Protein AF-A0A959N6N4-F1 (afdb_monomer_lite)

pLDDT: mean 93.78, std 3.96, range [76.56, 98.81]

Radius of gyration: 22.36 Å; chains: 1; bounding box: 50×42×65 Å

Foldseek 3Di:
DLPDQEAEQEDECPPPDPSNVVVVVPDDPVVVVCQAVVNDQWDWDAQPRYHLHIYIYGYHNHDVSSVVVCVVCVVVVVVVVLVSVLVVLLVVQDDPVQWPLLVQLVCCVPPQKGFTDGNQKDFPDDDVVQQKTKIWGPPPHLKIKIKMKHKDALADQVVQDPVCVLVVVQVVQLVPVADPVRPWTKHFPVVFKDWDFDQQLNFTWIKIKGKMAIPVRPFIFIKIWIWTADPVRRMIMIMMMGIRNVPDDCPVVRSSVVSRSSRMDGNVRDDPVVSVVSNVSVD

Secondary structure (DSSP, 8-state):
-TT-SEEEEE--GGG--HHHHHHHHHS-HHHHHHHHTTS--EEEEESSSSTT-EEEEE--SSHHHHHHHHHHTHHHHHHHHHHHHHHHHHHHH--GGGB-HHHHHHHHHHHSEE---BTTEEEEEEEGGGTEEEEEESTTSS-EEEEEEEEETT--GGG--HHHHHHHHHHHHHHHSB-TTSS-BEEE-GGG-EEEEEEETTEEEEEEEEEEEETTSS-EEEEEEEEEEETTTTE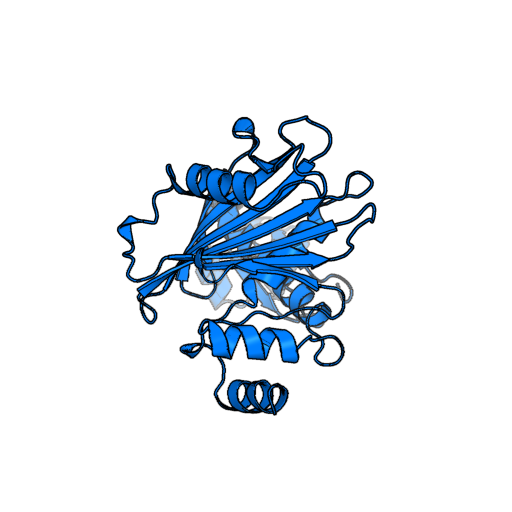EEEEEEEEE-TTS--HHHHHHHHHHHTT-EEGGGS-HHHHHHHHGGG-

Sequence (283 aa):
LKSRKNILILAPLNSGSRTSKYLESIIDSTVKQMIFDDSVFVITKYDLWAQDQLVMILTGNNIEQLKSKITQNKDDLFYYFREASNKRLAKGLYNKRFEQKNIEAQLLNKYGWMMYIQADYQLALEKPEDNFVWLRRGVNSDMERWIFVHWIENSTPEFLDVDSIGKYRDKLTEKFYRTTDDSAYVESYDEYQMNSEVNFNGKYALMTQGLWRFNDNSGGGPYISYTFYDEETRRIYMLDASVFAPKYFKKSILQQVDVLLHSFKTEREVDPIIKEEIFEELE

Structure (mmCIF, N/CA/C/O backbone):
data_AF-A0A959N6N4-F1
#
_entry.id   AF-A0A959N6N4-F1
#
loop_
_atom_site.group_PDB
_atom_site.id
_atom_site.type_symbol
_atom_site.label_atom_id
_atom_site.label_alt_id
_atom_site.label_comp_id
_atom_site.label_asym_id
_atom_site.label_entity_id
_atom_site.label_seq_id
_atom_site.pdbx_PDB_ins_code
_atom_site.Cartn_x
_atom_site.Cartn_y
_atom_site.Cartn_z
_atom_site.occupancy
_atom_site.B_iso_or_equiv
_atom_site.auth_seq_id
_atom_site.auth_comp_id
_atom_site.auth_asym_id
_atom_site.auth_atom_id
_atom_site.pdbx_PDB_model_num
ATOM 1 N N . LEU A 1 1 ? -23.687 11.025 14.116 1.00 77.69 1 LEU A N 1
ATOM 2 C CA . LEU A 1 1 ? -23.285 9.606 13.958 1.00 77.69 1 LEU A CA 1
ATOM 3 C C . LEU A 1 1 ? -23.409 9.136 12.506 1.00 77.69 1 LEU A C 1
ATOM 5 O O . LEU A 1 1 ? -22.429 8.630 11.988 1.00 77.69 1 LEU A O 1
ATOM 9 N N . LYS A 1 2 ? -24.526 9.398 11.807 1.00 83.31 2 LYS A N 1
ATOM 10 C CA . LYS A 1 2 ? -24.773 8.953 10.414 1.00 83.31 2 LYS A CA 1
ATOM 11 C C . LYS A 1 2 ? -23.781 9.433 9.329 1.00 83.31 2 LYS A C 1
ATOM 13 O O . LYS A 1 2 ? -23.765 8.877 8.243 1.00 83.31 2 LYS A O 1
ATOM 18 N N . SER A 1 3 ? -22.950 10.445 9.592 1.00 85.12 3 SER A N 1
ATOM 19 C CA . SER A 1 3 ? -21.940 10.951 8.639 1.00 85.12 3 SER A CA 1
ATOM 20 C C . SER A 1 3 ? -20.494 10.581 8.992 1.00 85.12 3 SER A C 1
ATOM 22 O O . SER A 1 3 ? -19.581 10.849 8.215 1.00 85.12 3 SER A O 1
ATOM 24 N N . ARG A 1 4 ? -20.247 9.993 10.170 1.00 92.06 4 ARG A N 1
ATOM 25 C CA . ARG A 1 4 ? -18.891 9.663 10.638 1.00 92.06 4 ARG A CA 1
ATOM 26 C C . ARG A 1 4 ? -18.560 8.226 10.243 1.00 92.06 4 ARG A C 1
ATOM 28 O O . ARG A 1 4 ? -19.354 7.340 10.526 1.00 92.06 4 ARG A O 1
ATOM 35 N N . LYS A 1 5 ? -17.406 7.982 9.616 1.00 93.81 5 LYS A N 1
ATOM 36 C CA . LYS A 1 5 ? -16.991 6.629 9.190 1.00 93.81 5 LYS A CA 1
ATOM 37 C C . LYS A 1 5 ? -16.243 5.839 10.266 1.00 93.81 5 LYS A C 1
ATOM 39 O O . LYS A 1 5 ? -16.310 4.620 10.267 1.00 93.81 5 LYS A O 1
ATOM 44 N N . ASN A 1 6 ? -15.578 6.530 11.188 1.00 94.50 6 ASN A N 1
ATOM 45 C CA . ASN A 1 6 ? -14.911 5.941 12.345 1.00 94.50 6 ASN A CA 1
ATOM 46 C C . ASN A 1 6 ? -15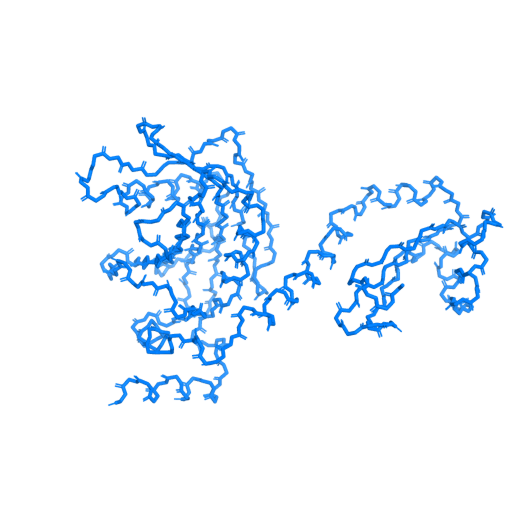.491 6.584 13.607 1.00 94.50 6 ASN A C 1
ATOM 48 O O . ASN A 1 6 ? -15.548 7.815 13.696 1.00 94.50 6 ASN A O 1
ATOM 52 N N . ILE A 1 7 ? -15.952 5.771 14.553 1.00 95.19 7 ILE A N 1
ATOM 53 C CA . ILE A 1 7 ? -16.511 6.225 15.829 1.00 95.19 7 ILE A CA 1
ATOM 54 C C . ILE A 1 7 ? -15.858 5.417 16.944 1.00 95.19 7 ILE A C 1
ATOM 56 O O . ILE A 1 7 ? -15.887 4.192 16.913 1.00 95.19 7 ILE A O 1
ATOM 60 N N . LEU A 1 8 ? -15.310 6.117 17.934 1.00 95.12 8 LEU A N 1
ATOM 61 C CA . LEU A 1 8 ? -14.784 5.529 19.157 1.00 95.12 8 LEU A CA 1
ATOM 62 C C . LEU A 1 8 ? -15.696 5.919 20.322 1.00 95.12 8 LEU A C 1
ATOM 64 O O . LEU A 1 8 ? -15.929 7.107 20.550 1.00 95.12 8 LEU A O 1
ATOM 68 N N . ILE A 1 9 ? -16.219 4.931 21.044 1.00 94.56 9 ILE A N 1
ATOM 69 C CA . ILE A 1 9 ? -17.004 5.129 22.265 1.00 94.56 9 ILE A CA 1
ATOM 70 C C . ILE A 1 9 ? -16.213 4.527 23.416 1.00 94.56 9 ILE A C 1
ATOM 72 O O . ILE A 1 9 ? -15.915 3.338 23.406 1.00 94.56 9 ILE A O 1
ATOM 76 N N . LEU A 1 10 ? -15.860 5.353 24.396 1.00 94.88 10 LEU A N 1
ATOM 77 C CA . LEU A 1 10 ? -14.956 4.960 25.467 1.00 94.88 10 LEU A CA 1
ATOM 78 C C . LEU A 1 10 ? -15.516 5.398 26.813 1.00 94.88 10 LEU A C 1
ATOM 80 O O . LEU A 1 10 ? -15.723 6.590 27.042 1.00 94.88 10 LEU A O 1
ATOM 84 N N . ALA A 1 11 ? -15.751 4.432 27.698 1.00 95.88 11 ALA A N 1
ATOM 85 C CA . ALA A 1 11 ? -16.032 4.674 29.108 1.00 95.88 11 ALA A CA 1
ATOM 86 C C . ALA A 1 11 ? -15.851 3.385 29.922 1.00 95.88 11 ALA A C 1
ATOM 88 O O . ALA A 1 11 ? -16.236 2.315 29.444 1.00 95.88 11 ALA A O 1
ATOM 89 N N . PRO A 1 12 ? -15.339 3.466 31.161 1.00 94.31 12 PRO A N 1
ATOM 90 C CA . PRO A 1 12 ? -15.437 2.353 32.090 1.00 94.31 12 PRO A CA 1
ATOM 91 C C . PRO A 1 12 ? -16.873 2.217 32.601 1.00 94.31 12 PRO A C 1
ATOM 93 O O . PRO A 1 12 ? -17.540 3.232 32.856 1.00 94.31 12 PRO A O 1
ATOM 96 N N . LEU A 1 13 ? -17.331 0.973 32.766 1.00 90.25 13 LEU A N 1
ATOM 97 C CA . LEU A 1 13 ? -18.713 0.666 33.146 1.00 90.25 13 LEU A CA 1
ATOM 98 C C . LEU A 1 13 ? -19.060 1.270 34.516 1.00 90.25 13 LEU A C 1
ATOM 100 O O . LEU A 1 13 ? -20.076 1.941 34.671 1.00 90.25 13 LEU A O 1
ATOM 104 N N . ASN A 1 14 ? -18.149 1.203 35.487 1.00 90.75 14 ASN A N 1
ATOM 105 C CA . ASN A 1 14 ? -18.399 1.735 36.829 1.00 90.75 14 ASN A CA 1
ATOM 106 C C . ASN A 1 14 ? -18.458 3.274 36.934 1.00 90.75 14 ASN A C 1
ATOM 108 O O . ASN A 1 14 ? -18.719 3.798 38.015 1.00 90.75 14 ASN A O 1
ATOM 112 N N . SER A 1 15 ? -18.196 4.026 35.857 1.00 93.25 15 SER A N 1
ATOM 113 C CA . SER A 1 15 ? -18.048 5.486 35.958 1.00 93.25 15 SER A CA 1
ATOM 114 C C . SER A 1 15 ? -19.347 6.248 36.221 1.00 93.25 15 SER A C 1
ATOM 116 O O . SER A 1 15 ? -19.293 7.428 36.557 1.00 93.25 15 SER A O 1
ATOM 118 N N . GLY A 1 16 ? -20.515 5.646 35.968 1.00 92.88 16 GLY A N 1
ATOM 119 C CA . GLY A 1 16 ? -21.814 6.334 36.038 1.00 92.88 16 GLY A CA 1
ATOM 120 C C . GLY A 1 16 ? -21.982 7.499 35.045 1.00 92.88 16 GLY A C 1
ATOM 121 O O . GLY A 1 16 ? -23.003 8.195 35.063 1.00 92.88 16 GLY A O 1
ATOM 122 N N . SER A 1 17 ? -20.997 7.719 34.167 1.00 95.00 17 SER A N 1
ATOM 123 C CA . SER A 1 17 ? -21.014 8.763 33.145 1.00 95.00 17 SER A CA 1
ATOM 124 C C . SER A 1 17 ? -22.148 8.537 32.143 1.00 95.00 17 SER A C 1
ATOM 126 O O . SER A 1 17 ? -22.650 7.424 31.981 1.00 95.00 17 SER A O 1
ATOM 128 N N . ARG A 1 18 ? -22.540 9.587 31.409 1.00 95.25 18 ARG A N 1
ATOM 129 C CA . ARG A 1 18 ? -23.544 9.454 30.338 1.00 95.25 18 ARG A CA 1
ATOM 130 C C . ARG A 1 18 ? -23.137 8.397 29.305 1.00 95.25 18 ARG A C 1
ATOM 132 O O . ARG A 1 18 ? -23.990 7.644 28.849 1.00 95.25 18 ARG A O 1
ATOM 139 N N . THR A 1 19 ? -21.849 8.336 28.967 1.00 94.25 19 THR A N 1
ATOM 140 C CA . THR A 1 19 ? -21.304 7.330 28.050 1.00 94.25 19 THR A CA 1
ATOM 141 C C . THR A 1 19 ? -21.378 5.934 28.656 1.00 94.25 19 THR A C 1
ATOM 143 O O . THR A 1 19 ? -21.821 5.030 27.963 1.00 94.25 19 THR A O 1
ATOM 146 N N . SER A 1 20 ? -21.038 5.756 29.938 1.00 94.44 20 SER A N 1
ATOM 147 C CA . SER A 1 20 ? -21.184 4.450 30.593 1.00 94.44 20 SER A CA 1
ATOM 148 C C . SER A 1 20 ? -22.637 3.976 30.615 1.00 94.44 20 SER A C 1
ATOM 150 O O . SER A 1 20 ? -22.926 2.886 30.140 1.00 94.44 20 SER A O 1
ATOM 152 N N . LYS A 1 21 ? -23.578 4.832 31.032 1.00 94.75 21 LYS A N 1
ATOM 153 C CA . LYS A 1 21 ? -25.016 4.504 31.026 1.00 94.75 21 LYS A CA 1
ATOM 154 C C . LYS A 1 21 ? -25.524 4.118 29.636 1.00 94.75 21 LYS A C 1
ATOM 156 O O . LYS A 1 21 ? -26.385 3.256 29.504 1.00 94.75 21 LYS A O 1
ATOM 161 N N . TYR A 1 22 ? -24.995 4.763 28.596 1.00 93.12 22 TYR A N 1
ATOM 162 C CA . TYR A 1 22 ? -25.279 4.396 27.213 1.00 93.12 22 TYR A CA 1
ATOM 163 C C . TYR A 1 22 ? -24.668 3.037 26.837 1.00 93.12 22 TYR A C 1
ATOM 165 O O . TYR A 1 22 ? -25.347 2.227 26.221 1.00 93.12 22 TYR A O 1
ATOM 173 N N . LEU A 1 23 ? -23.419 2.752 27.222 1.00 92.12 23 LEU A N 1
ATOM 174 C CA . LEU A 1 23 ? -22.809 1.436 27.004 1.00 92.12 23 LEU A CA 1
ATOM 175 C C . LEU A 1 23 ? -23.596 0.332 27.719 1.00 92.12 23 LEU A C 1
ATOM 177 O O . LEU A 1 23 ? -23.902 -0.696 27.122 1.00 92.12 23 LEU A O 1
ATOM 181 N N . GLU A 1 24 ? -24.008 0.572 28.960 1.00 90.06 24 GLU A N 1
ATOM 182 C CA . GLU A 1 24 ? -24.831 -0.357 29.728 1.00 90.06 24 GLU A CA 1
ATOM 183 C C . GLU A 1 24 ? -26.190 -0.644 29.076 1.00 90.06 24 GLU A C 1
ATOM 185 O O . GLU A 1 24 ? -26.732 -1.726 29.296 1.00 90.06 24 GLU A O 1
ATOM 190 N N . SER A 1 25 ? -26.751 0.272 28.281 1.00 90.75 25 SER A N 1
ATOM 191 C CA . SER A 1 25 ? -28.035 0.039 27.611 1.00 90.75 25 SER A CA 1
ATOM 192 C C . SER A 1 25 ? -27.917 -0.704 26.279 1.00 90.75 25 SER A C 1
ATOM 194 O O . SER A 1 25 ? -28.916 -1.257 25.821 1.00 90.75 25 SER A O 1
ATOM 196 N N . ILE A 1 26 ? -26.732 -0.730 25.655 1.00 88.50 26 ILE A N 1
ATOM 197 C CA . ILE A 1 26 ? -26.517 -1.354 24.335 1.00 88.50 26 ILE A CA 1
ATOM 198 C C . ILE A 1 26 ? -25.731 -2.669 24.386 1.00 88.50 26 ILE A C 1
ATOM 200 O O . ILE A 1 26 ? -25.703 -3.392 23.392 1.00 88.50 26 ILE A O 1
ATOM 204 N N . ILE A 1 27 ? -25.064 -2.962 25.505 1.00 88.44 27 ILE A N 1
ATOM 205 C CA . ILE A 1 27 ? -24.307 -4.201 25.717 1.00 88.44 27 ILE A CA 1
ATOM 206 C C . ILE A 1 27 ? -25.204 -5.204 26.455 1.00 88.44 27 ILE A C 1
ATOM 208 O O . ILE A 1 27 ? -25.767 -4.883 27.505 1.00 88.44 27 ILE A O 1
ATOM 212 N N . ASP A 1 28 ? -25.338 -6.418 25.920 1.00 89.31 28 ASP A N 1
ATOM 213 C CA . ASP A 1 28 ? -26.109 -7.492 26.548 1.00 89.31 28 ASP A CA 1
ATOM 214 C C . ASP A 1 28 ? -25.438 -8.030 27.827 1.00 89.31 28 ASP A C 1
ATOM 216 O O . ASP A 1 28 ? -24.264 -7.779 28.110 1.00 89.31 28 ASP A O 1
ATOM 220 N N . SER A 1 29 ? -26.201 -8.767 28.637 1.00 89.00 29 SER A N 1
ATOM 221 C CA . SER A 1 29 ? -25.733 -9.284 29.928 1.00 89.00 29 SER A CA 1
ATOM 222 C C . SER A 1 29 ? -24.535 -10.227 29.811 1.00 89.00 29 SER A C 1
ATOM 224 O O . SER A 1 29 ? -23.681 -10.214 30.693 1.00 89.00 29 SER A O 1
ATOM 226 N N . THR A 1 30 ? -24.441 -11.011 28.734 1.00 91.00 30 THR A N 1
ATOM 227 C CA . THR A 1 30 ? -23.333 -11.950 28.523 1.00 91.00 3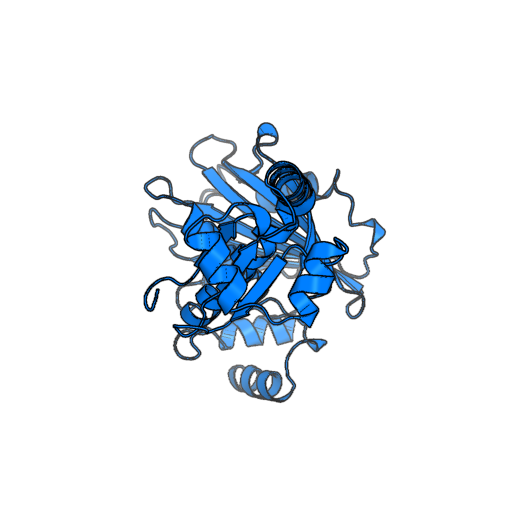0 THR A CA 1
ATOM 228 C C . THR A 1 30 ? -22.042 -11.186 28.267 1.00 91.00 30 THR A C 1
ATOM 230 O O . THR A 1 30 ? -21.035 -11.435 28.925 1.00 91.00 30 THR A O 1
ATOM 233 N N . VAL A 1 31 ? -22.078 -10.187 27.383 1.00 88.81 31 VAL A N 1
ATOM 234 C CA . VAL A 1 31 ? -20.906 -9.350 27.100 1.00 88.81 31 VAL A CA 1
ATOM 235 C C . VAL A 1 31 ? -20.514 -8.509 28.320 1.00 88.81 31 VAL A C 1
ATOM 237 O O . VAL A 1 31 ? -19.326 -8.340 28.583 1.00 88.81 31 VAL A O 1
ATOM 240 N N . LYS A 1 32 ? -21.476 -8.033 29.125 1.00 88.44 32 LYS A N 1
ATOM 241 C CA . LYS A 1 32 ? -21.172 -7.377 30.412 1.00 88.44 32 LYS A CA 1
ATOM 242 C C . LYS A 1 32 ? -20.414 -8.297 31.363 1.00 88.44 32 LYS A C 1
ATOM 244 O O . LYS A 1 32 ? -19.445 -7.847 31.966 1.00 88.44 32 LYS A O 1
ATOM 249 N N . GLN A 1 33 ? -20.829 -9.559 31.477 1.00 90.44 33 GLN A N 1
ATOM 250 C CA . GLN A 1 33 ? -20.130 -10.536 32.308 1.00 90.44 33 GLN A CA 1
ATOM 251 C C . GLN A 1 33 ? -18.709 -10.779 31.786 1.00 90.44 33 GLN A C 1
ATOM 253 O O . GLN A 1 33 ? -17.762 -10.732 32.558 1.00 90.44 33 GLN A O 1
ATOM 258 N N . MET A 1 34 ? -18.536 -10.903 30.468 1.00 91.75 34 MET A N 1
ATOM 259 C CA . MET A 1 34 ? -17.213 -11.033 29.849 1.00 91.75 34 MET A CA 1
ATOM 260 C C . MET A 1 34 ? -16.298 -9.830 30.122 1.00 91.75 34 MET A C 1
ATOM 262 O O . MET A 1 34 ? -15.098 -10.014 30.327 1.00 91.75 34 MET A O 1
ATOM 266 N N . ILE A 1 35 ? -16.842 -8.608 30.130 1.00 89.62 35 ILE A N 1
ATOM 267 C CA . ILE A 1 35 ? -16.099 -7.396 30.511 1.00 89.62 35 ILE A CA 1
ATOM 268 C C . ILE A 1 35 ? -15.738 -7.436 32.001 1.00 89.62 35 ILE A C 1
ATOM 270 O O . ILE A 1 35 ? -14.613 -7.094 32.362 1.00 89.62 35 ILE A O 1
ATOM 274 N N . PHE A 1 36 ? -16.668 -7.876 32.855 1.00 88.19 36 PHE A N 1
ATOM 275 C CA . PHE A 1 36 ? -16.438 -8.010 34.293 1.00 88.19 36 PHE A CA 1
ATOM 276 C C . PHE A 1 36 ? -15.323 -9.009 34.607 1.00 88.19 36 PHE A C 1
ATOM 278 O O . PHE A 1 36 ? -14.408 -8.681 35.363 1.00 88.19 36 PHE A O 1
ATOM 285 N N . ASP A 1 37 ? -15.345 -10.159 33.934 1.00 92.31 37 ASP A N 1
ATOM 286 C CA . ASP A 1 37 ? -14.339 -11.224 34.013 1.00 92.31 37 ASP A CA 1
ATOM 287 C C . ASP A 1 37 ? -13.038 -10.875 33.260 1.00 92.31 37 ASP A C 1
ATOM 289 O O . ASP A 1 37 ? -12.149 -11.706 33.099 1.00 92.31 37 ASP A O 1
ATOM 293 N N . ASP A 1 38 ? -12.926 -9.638 32.771 1.00 87.19 38 ASP A N 1
ATOM 294 C CA . ASP A 1 38 ? -11.779 -9.067 32.066 1.00 87.19 38 ASP A CA 1
ATOM 295 C C . ASP A 1 38 ? -11.392 -9.738 30.734 1.00 87.19 38 ASP A C 1
ATOM 297 O O . ASP A 1 38 ? -10.339 -9.449 30.157 1.00 87.19 38 ASP A O 1
ATOM 301 N N . SER A 1 39 ? -12.277 -10.579 30.200 1.00 89.94 39 SER A N 1
ATOM 302 C CA . SER A 1 39 ? -12.079 -11.332 28.956 1.00 89.94 39 SER A CA 1
ATOM 303 C C . SER A 1 39 ? -12.307 -10.507 27.682 1.00 89.94 39 SER A C 1
ATOM 305 O O . SER A 1 39 ? -11.758 -10.831 26.632 1.00 89.94 39 SER A O 1
ATOM 307 N N . VAL A 1 40 ? -13.078 -9.414 27.755 1.00 90.62 40 VAL A N 1
ATOM 308 C CA . VAL A 1 40 ? -13.368 -8.519 26.619 1.00 90.62 40 VAL A CA 1
ATOM 309 C C . VAL A 1 40 ? -13.199 -7.065 27.044 1.00 90.62 40 VAL A C 1
ATOM 311 O O . VAL A 1 40 ? -13.719 -6.646 28.072 1.00 90.62 40 VAL A O 1
ATOM 314 N N . PHE A 1 41 ? -12.501 -6.269 26.230 1.00 93.56 41 PHE A N 1
ATOM 315 C CA . PHE A 1 41 ? -12.414 -4.810 26.415 1.00 93.56 41 PHE A CA 1
ATOM 316 C C . PHE A 1 41 ? -12.685 -4.008 25.134 1.00 93.56 41 PHE A C 1
ATOM 318 O O . PHE A 1 41 ? -12.919 -2.800 25.201 1.00 93.56 41 PHE A O 1
ATOM 325 N N . VAL A 1 42 ? -12.678 -4.678 23.976 1.00 95.00 42 VAL A N 1
ATOM 326 C CA . VAL A 1 42 ? -12.964 -4.107 22.655 1.00 95.00 42 VAL A CA 1
ATOM 327 C C . VAL A 1 42 ? -14.192 -4.788 22.084 1.00 95.00 42 VAL A C 1
ATOM 329 O O . VAL A 1 42 ? -14.262 -6.013 22.039 1.00 95.00 42 VAL A O 1
ATOM 332 N N . ILE A 1 43 ? -15.142 -3.997 21.597 1.00 92.69 43 ILE A N 1
ATOM 333 C CA . ILE A 1 43 ? -16.281 -4.485 20.820 1.00 92.69 43 ILE A CA 1
ATOM 334 C C . ILE A 1 43 ? -16.347 -3.659 19.541 1.00 92.69 43 ILE A C 1
ATOM 336 O O . ILE A 1 43 ? -16.441 -2.431 19.594 1.00 92.69 43 ILE A O 1
ATOM 340 N N . THR A 1 44 ? -16.323 -4.316 18.386 1.00 93.94 44 THR A N 1
ATOM 341 C CA . THR A 1 44 ? -16.490 -3.661 17.087 1.00 93.94 44 THR A CA 1
ATOM 342 C C . THR A 1 44 ? -17.894 -3.907 16.542 1.00 93.94 44 THR A C 1
ATOM 344 O O . THR A 1 44 ? -18.475 -4.985 16.678 1.00 93.94 44 THR A O 1
ATOM 347 N N . LYS A 1 45 ? -18.478 -2.873 15.940 1.00 92.38 45 LYS A N 1
ATOM 348 C CA . LYS A 1 45 ? -19.734 -2.944 15.192 1.00 92.38 45 LYS A CA 1
ATOM 349 C C . LYS A 1 45 ? -19.528 -2.263 13.849 1.00 92.38 45 LYS A C 1
ATOM 351 O O . LYS A 1 45 ? -18.982 -1.160 13.785 1.00 92.38 45 LYS A O 1
ATOM 356 N N . TYR A 1 46 ? -19.994 -2.917 12.797 1.00 93.62 46 TYR A N 1
ATOM 357 C CA . TYR A 1 46 ? -19.967 -2.383 11.444 1.00 93.62 46 TYR A CA 1
ATOM 358 C C . TYR A 1 46 ? -21.351 -1.876 11.059 1.00 93.62 46 TYR A C 1
ATOM 360 O O . TYR A 1 46 ? -22.360 -2.433 11.485 1.00 93.62 46 TYR A O 1
ATOM 368 N N . ASP A 1 47 ? -21.381 -0.794 10.288 1.00 93.69 47 ASP A N 1
ATOM 369 C CA . ASP A 1 47 ? -22.578 -0.262 9.630 1.00 93.69 47 ASP A CA 1
ATOM 370 C C . ASP A 1 47 ? -23.764 0.065 10.549 1.00 93.69 47 ASP A C 1
ATOM 372 O O . ASP A 1 47 ? -24.918 0.084 10.127 1.00 93.69 47 ASP A O 1
ATOM 376 N N . LEU A 1 48 ? -23.478 0.399 11.812 1.00 92.62 48 LEU A N 1
ATOM 377 C CA . LEU A 1 48 ? -24.503 0.650 12.827 1.00 92.62 48 LEU A CA 1
ATOM 378 C C . LEU A 1 48 ? -25.413 1.842 12.481 1.00 92.62 48 LEU A C 1
ATOM 380 O O . LEU A 1 48 ? -26.614 1.807 12.740 1.00 92.62 48 LEU A O 1
ATOM 384 N N . TRP A 1 49 ? -24.850 2.911 11.906 1.00 94.31 49 TRP A N 1
ATOM 385 C CA . TRP A 1 49 ? -25.605 4.109 11.510 1.00 94.31 49 TRP A CA 1
ATOM 386 C C . TRP A 1 49 ? -25.352 4.580 10.078 1.00 94.31 49 TRP A C 1
ATOM 388 O O . TRP A 1 49 ? -26.045 5.492 9.620 1.00 94.31 49 TRP A O 1
ATOM 398 N N . ALA A 1 50 ? -24.336 4.049 9.400 1.00 94.00 50 ALA A N 1
ATOM 399 C CA . ALA A 1 50 ? -23.952 4.446 8.049 1.00 94.00 50 ALA A CA 1
ATOM 400 C C . ALA A 1 50 ? -23.152 3.333 7.371 1.00 94.00 50 ALA A C 1
ATOM 402 O O . ALA A 1 50 ? -22.388 2.659 8.043 1.00 94.00 50 ALA A O 1
ATOM 403 N N . GLN A 1 51 ? -23.256 3.207 6.049 1.00 93.00 51 GLN A N 1
ATOM 404 C CA . GLN A 1 51 ? -22.461 2.252 5.272 1.00 93.00 51 GLN A CA 1
ATOM 405 C C . GLN A 1 51 ? -20.950 2.510 5.405 1.00 93.00 51 GLN A C 1
ATOM 407 O O . GLN A 1 51 ? -20.503 3.664 5.404 1.00 93.00 51 GLN A O 1
ATOM 412 N N . ASP A 1 52 ? -20.168 1.436 5.458 1.00 92.25 52 ASP A N 1
ATOM 413 C CA . ASP A 1 52 ? -18.726 1.404 5.688 1.00 92.25 52 ASP A CA 1
ATOM 414 C C . ASP A 1 52 ? -18.285 2.103 6.981 1.00 92.25 52 ASP A C 1
ATOM 416 O O . ASP A 1 52 ? -17.226 2.741 7.042 1.00 92.25 52 ASP A O 1
ATOM 420 N N . GLN A 1 53 ? -19.112 2.033 8.020 1.00 94.88 53 GLN A N 1
ATOM 421 C CA . GLN A 1 53 ? -18.810 2.617 9.321 1.00 94.88 53 GLN A CA 1
ATOM 422 C C . GLN A 1 53 ? -18.179 1.578 10.243 1.00 94.88 53 GLN A C 1
ATOM 424 O O . GLN A 1 53 ? -18.730 0.500 10.428 1.00 94.88 53 GLN A O 1
ATOM 429 N N . LEU A 1 54 ? -17.067 1.942 10.881 1.00 96.62 54 LEU A N 1
ATOM 430 C CA . LEU A 1 54 ? -16.507 1.214 12.014 1.00 96.62 54 LEU A CA 1
ATOM 431 C C . LEU A 1 54 ? -16.850 1.961 13.306 1.00 96.62 54 LEU A C 1
ATOM 433 O O . LEU A 1 54 ? -16.444 3.112 13.502 1.00 96.62 54 LEU A O 1
ATOM 437 N N . VAL A 1 55 ? -17.586 1.293 14.189 1.00 95.56 55 VAL A N 1
ATOM 438 C CA . VAL A 1 55 ? -17.824 1.722 15.567 1.00 95.56 55 VAL A CA 1
ATOM 439 C C . VAL A 1 55 ? -17.028 0.806 16.482 1.00 95.56 55 VAL A C 1
ATOM 441 O O . VAL A 1 55 ? -17.252 -0.401 16.503 1.00 95.56 55 VAL A O 1
ATOM 444 N N . MET A 1 56 ? -16.105 1.380 17.241 1.00 96.12 56 MET A N 1
ATOM 445 C CA . MET A 1 56 ? -15.321 0.672 18.241 1.00 96.12 56 MET A CA 1
ATOM 446 C C . MET A 1 56 ? -15.734 1.153 19.627 1.00 96.12 56 MET A C 1
ATOM 448 O O . MET A 1 56 ? -15.732 2.352 19.911 1.00 96.12 56 MET A O 1
ATOM 452 N N . ILE A 1 57 ? -16.101 0.210 20.483 1.00 95.31 57 ILE A N 1
ATOM 453 C CA . ILE A 1 57 ? -16.407 0.441 21.887 1.00 95.31 57 ILE A CA 1
ATOM 454 C C . ILE A 1 57 ? -15.233 -0.089 22.699 1.00 95.31 57 ILE A C 1
ATOM 456 O O . ILE A 1 57 ? -14.906 -1.270 22.597 1.00 95.31 57 ILE A O 1
ATOM 460 N N . LEU A 1 58 ? -14.624 0.784 23.499 1.00 95.88 58 LEU A N 1
ATOM 461 C CA . LEU A 1 58 ? -13.571 0.436 24.448 1.00 95.88 58 LEU A CA 1
ATOM 462 C C . LEU A 1 58 ? -14.103 0.617 25.864 1.00 95.88 58 LEU A C 1
ATOM 464 O O . LEU A 1 58 ? -14.499 1.717 26.260 1.00 95.88 58 LEU A O 1
ATOM 468 N N . THR A 1 59 ? -14.138 -0.466 26.626 1.00 95.19 59 THR A N 1
ATOM 469 C CA . THR A 1 59 ? -14.708 -0.460 27.971 1.00 95.19 59 THR A CA 1
ATOM 470 C C . THR A 1 59 ? -13.987 -1.442 28.886 1.00 95.19 59 THR A C 1
ATOM 472 O O . THR A 1 59 ? -13.157 -2.231 28.449 1.00 95.19 59 THR A O 1
ATOM 475 N N . GLY A 1 60 ? -14.251 -1.330 30.178 1.00 92.69 60 GLY A N 1
ATOM 476 C CA . GLY A 1 60 ? -13.607 -2.103 31.230 1.00 92.69 60 GLY A CA 1
ATOM 477 C C . GLY A 1 60 ? -14.239 -1.784 32.577 1.00 92.69 60 GLY A C 1
ATOM 478 O O . GLY A 1 60 ? -15.109 -0.909 32.672 1.00 92.69 60 GLY A O 1
ATOM 479 N N . ASN A 1 61 ? -13.782 -2.460 33.628 1.00 91.19 61 ASN A N 1
ATOM 480 C CA . ASN A 1 61 ? -14.375 -2.306 34.955 1.00 91.19 61 ASN A CA 1
ATOM 481 C C . ASN A 1 61 ? -14.101 -0.931 35.555 1.00 91.19 61 ASN A C 1
ATOM 483 O O . ASN A 1 61 ? -14.958 -0.394 36.246 1.00 91.19 61 ASN A O 1
ATOM 487 N N . ASN A 1 62 ? -12.926 -0.354 35.290 1.00 92.88 62 ASN A N 1
ATOM 488 C CA . ASN A 1 62 ? -12.519 0.956 35.790 1.00 92.88 62 ASN A CA 1
ATOM 489 C C . ASN A 1 62 ? -11.561 1.667 34.817 1.00 92.88 62 ASN A C 1
ATOM 491 O O . ASN A 1 62 ? -11.083 1.087 33.840 1.00 92.88 62 ASN A O 1
ATOM 495 N N . ILE A 1 63 ? -11.293 2.947 35.082 1.00 93.31 63 ILE A N 1
ATOM 496 C CA . ILE A 1 63 ? -10.505 3.802 34.187 1.00 93.31 63 ILE A CA 1
ATOM 497 C C . ILE A 1 63 ? -9.036 3.377 34.068 1.00 93.31 63 ILE A C 1
ATOM 499 O O . ILE A 1 63 ? -8.472 3.480 32.982 1.00 93.31 63 ILE A O 1
ATOM 503 N N . GLU A 1 64 ? -8.422 2.879 35.141 1.00 93.88 64 GLU A N 1
ATOM 504 C CA . GLU A 1 64 ? -7.003 2.507 35.141 1.00 93.88 64 GLU A CA 1
ATOM 505 C C . GLU A 1 64 ? -6.770 1.227 34.335 1.00 93.88 64 GLU A C 1
ATOM 507 O O . GLU A 1 64 ? -5.875 1.173 33.491 1.00 93.88 64 GLU A O 1
ATOM 512 N N . GLN A 1 65 ? -7.653 0.239 34.486 1.00 91.25 65 GLN A N 1
ATOM 513 C CA . GLN A 1 65 ? -7.650 -0.960 33.650 1.00 91.25 65 GLN A CA 1
ATOM 514 C C . GLN A 1 65 ? -7.871 -0.615 32.173 1.00 91.25 65 GLN A C 1
ATOM 516 O O . GLN A 1 65 ? -7.148 -1.107 31.309 1.00 91.25 65 GLN A O 1
ATOM 521 N N . LEU A 1 66 ? -8.828 0.270 31.874 1.00 94.19 66 LEU A N 1
ATOM 522 C CA . LEU A 1 66 ? -9.111 0.688 30.502 1.00 94.19 66 LEU A CA 1
ATOM 523 C C . LEU A 1 66 ? -7.909 1.401 29.862 1.00 94.19 66 LEU A C 1
ATOM 525 O O . LEU A 1 66 ? -7.543 1.078 28.734 1.00 94.19 66 LEU A O 1
ATOM 529 N N . LYS A 1 67 ? -7.251 2.322 30.582 1.00 95.56 67 LYS A N 1
ATOM 530 C CA . LYS A 1 67 ? -6.016 2.980 30.118 1.00 95.56 67 LYS A CA 1
ATOM 531 C C . LYS A 1 67 ? -4.904 1.969 29.844 1.00 95.56 67 LYS A C 1
ATOM 533 O O . LYS A 1 67 ? -4.265 2.044 28.794 1.00 95.56 67 LYS A O 1
ATOM 538 N N . SER A 1 68 ? -4.690 1.035 30.771 1.00 95.19 68 SER A N 1
ATOM 539 C CA . SER A 1 68 ? -3.670 -0.007 30.639 1.00 95.19 68 SER A CA 1
ATOM 540 C C . SER A 1 68 ? -3.918 -0.856 29.391 1.00 95.19 68 SER A C 1
ATOM 542 O O . SER A 1 68 ? -3.045 -0.953 28.529 1.00 95.19 68 SER A O 1
ATOM 544 N N . LYS A 1 69 ? -5.148 -1.353 29.209 1.00 94.94 69 LYS A N 1
ATOM 545 C CA . LYS A 1 69 ? -5.520 -2.164 28.044 1.00 94.94 69 LYS A CA 1
ATOM 546 C C . LYS A 1 69 ? -5.392 -1.407 26.726 1.00 94.94 69 LYS A C 1
ATOM 548 O O . LYS A 1 69 ? -4.845 -1.950 25.773 1.00 94.94 69 LYS A O 1
ATOM 553 N N . ILE A 1 70 ? -5.820 -0.146 26.660 1.00 95.94 70 ILE A N 1
ATOM 554 C CA . ILE A 1 70 ? -5.634 0.684 25.456 1.00 95.94 70 ILE A CA 1
ATOM 555 C C . ILE A 1 70 ? -4.153 0.834 25.115 1.00 95.94 70 ILE A C 1
ATOM 557 O O . ILE A 1 70 ? -3.781 0.741 23.951 1.00 95.94 70 ILE A O 1
ATOM 561 N N . THR A 1 71 ? -3.311 1.048 26.125 1.00 95.56 71 THR A N 1
ATOM 562 C CA . THR A 1 71 ? -1.870 1.245 25.931 1.00 95.56 71 THR A CA 1
ATOM 563 C C . THR A 1 71 ? -1.197 -0.040 25.453 1.00 95.56 71 THR A C 1
ATOM 565 O O . THR A 1 71 ? -0.409 0.001 24.512 1.00 95.56 71 THR A O 1
ATOM 568 N N . GLN A 1 72 ? -1.551 -1.179 26.052 1.00 95.56 72 GLN A N 1
ATOM 569 C CA . GLN A 1 72 ? -1.031 -2.501 25.689 1.00 95.56 72 GLN A CA 1
ATOM 570 C C . GLN A 1 72 ? -1.457 -2.947 24.285 1.00 95.56 72 GLN A C 1
ATOM 572 O O . GLN A 1 72 ? -0.697 -3.630 23.615 1.00 95.56 72 GLN A O 1
ATOM 577 N N . ASN A 1 73 ? -2.645 -2.541 23.828 1.00 94.38 73 ASN A N 1
ATOM 578 C CA . ASN A 1 73 ? -3.229 -2.990 22.559 1.00 94.38 73 ASN A CA 1
ATOM 579 C C . ASN A 1 73 ? -3.275 -1.873 21.499 1.00 94.38 73 ASN A C 1
ATOM 581 O O . ASN A 1 73 ? -4.039 -1.950 20.538 1.00 94.38 73 ASN A O 1
ATOM 585 N N . LYS A 1 74 ? -2.508 -0.790 21.678 1.00 92.94 74 LYS A N 1
ATOM 586 C CA . LYS A 1 74 ? -2.579 0.416 20.832 1.00 92.94 74 LYS A CA 1
ATOM 587 C C . LYS A 1 74 ? -2.397 0.120 19.339 1.00 92.94 74 LYS A C 1
ATOM 589 O O . LYS A 1 74 ? -3.066 0.746 18.517 1.00 92.94 74 LYS A O 1
ATOM 594 N N . ASP A 1 75 ? -1.524 -0.828 19.005 1.00 86.88 75 ASP A N 1
ATOM 595 C CA . ASP A 1 75 ? -1.163 -1.139 17.623 1.00 86.88 75 ASP A CA 1
ATOM 596 C C . ASP A 1 75 ? -2.298 -1.917 16.931 1.00 86.88 75 ASP A C 1
ATOM 598 O O . ASP A 1 75 ? -2.720 -1.536 15.837 1.00 86.88 75 ASP A O 1
ATOM 602 N N . ASP A 1 76 ? -2.921 -2.876 17.625 1.00 89.00 76 ASP A N 1
ATOM 603 C CA . ASP A 1 76 ? -4.120 -3.585 17.151 1.00 89.00 76 ASP A CA 1
ATOM 604 C C . ASP A 1 76 ? -5.319 -2.643 16.986 1.00 89.00 76 ASP A C 1
ATOM 606 O O . ASP A 1 76 ? -6.029 -2.665 15.977 1.00 89.00 76 ASP A O 1
ATOM 610 N N . LEU A 1 77 ? -5.548 -1.764 17.967 1.00 94.12 77 LEU A N 1
ATOM 611 C CA . LEU A 1 77 ? -6.625 -0.772 17.908 1.00 94.12 77 LEU A CA 1
ATOM 612 C C . LEU A 1 77 ? -6.458 0.155 16.700 1.00 94.12 77 LEU A C 1
ATOM 614 O O . LEU A 1 77 ? -7.432 0.466 16.008 1.00 94.12 77 LEU A O 1
ATOM 618 N N . PHE A 1 78 ? -5.225 0.586 16.433 1.00 90.69 78 PHE A N 1
ATOM 619 C CA . PHE A 1 78 ? -4.901 1.384 15.261 1.00 90.69 78 PHE A CA 1
ATOM 620 C C . PHE A 1 78 ? -5.124 0.600 13.961 1.00 90.69 78 PHE A C 1
ATOM 622 O O . PHE A 1 78 ? -5.725 1.140 13.025 1.00 90.69 78 PHE A O 1
ATOM 629 N N . TYR A 1 79 ? -4.715 -0.671 13.924 1.00 88.19 79 TYR A N 1
ATOM 630 C CA . TYR A 1 79 ? -4.892 -1.561 12.779 1.00 88.19 79 TYR A CA 1
ATOM 631 C C . TYR A 1 79 ? -6.360 -1.647 12.338 1.00 88.19 79 TYR A C 1
ATOM 633 O O . TYR A 1 79 ? -6.652 -1.382 11.174 1.00 88.19 79 TYR A O 1
ATOM 641 N N . TYR A 1 80 ? -7.314 -1.853 13.256 1.00 91.44 80 TYR A N 1
ATOM 642 C CA . TYR A 1 80 ? -8.749 -1.883 12.914 1.00 91.44 80 TYR A CA 1
ATOM 643 C C . TYR A 1 80 ? -9.226 -0.641 12.144 1.00 91.44 80 TYR A C 1
ATOM 645 O O . TYR A 1 80 ? -9.968 -0.743 11.161 1.00 91.44 80 TYR A O 1
ATOM 653 N N . PHE A 1 81 ? -8.823 0.553 12.587 1.00 93.50 81 PHE A N 1
ATOM 654 C CA . PHE A 1 81 ? -9.208 1.795 11.918 1.00 93.50 81 PHE A CA 1
ATOM 655 C C . PHE A 1 81 ? -8.483 1.990 10.589 1.00 93.50 81 PHE A C 1
ATOM 657 O O . PHE A 1 81 ? -9.090 2.526 9.653 1.00 93.50 81 PHE A O 1
ATOM 664 N N . ARG A 1 82 ? -7.216 1.568 10.501 1.00 89.94 82 ARG A N 1
ATOM 665 C CA . ARG A 1 82 ? -6.437 1.593 9.261 1.00 89.94 82 ARG A CA 1
ATOM 666 C C . ARG A 1 82 ? -7.078 0.694 8.210 1.00 89.94 82 ARG A C 1
ATOM 668 O O . ARG A 1 82 ? -7.407 1.197 7.141 1.00 89.94 82 ARG A O 1
ATOM 675 N N . GLU A 1 83 ? -7.389 -0.553 8.549 1.00 90.00 83 GLU A N 1
ATOM 676 C CA . GLU A 1 83 ? -8.045 -1.511 7.651 1.00 90.00 83 GLU A CA 1
ATOM 677 C C . GLU A 1 83 ? -9.407 -1.013 7.166 1.00 90.00 83 GLU A C 1
ATOM 679 O O . GLU A 1 83 ? -9.701 -1.012 5.969 1.00 90.00 83 GLU A O 1
ATOM 684 N N . ALA A 1 84 ? -10.235 -0.481 8.071 1.00 93.06 84 ALA A N 1
ATOM 685 C CA . ALA A 1 84 ? -11.514 0.109 7.682 1.00 93.06 84 ALA A CA 1
ATOM 686 C C . ALA A 1 84 ? -11.335 1.313 6.736 1.00 93.06 84 ALA A C 1
ATOM 688 O O . ALA A 1 84 ? -12.147 1.531 5.834 1.00 93.06 84 ALA A O 1
ATOM 689 N N . SER A 1 85 ? -10.281 2.112 6.933 1.00 93.25 85 SER A N 1
ATOM 690 C CA . SER A 1 85 ? -9.929 3.229 6.052 1.00 93.25 85 SER A CA 1
ATOM 691 C C . SER A 1 85 ? -9.473 2.743 4.676 1.00 93.25 85 SER A C 1
ATOM 693 O O . SER A 1 85 ? -10.004 3.213 3.670 1.00 93.25 85 SER A O 1
ATOM 695 N N . ASN A 1 86 ? -8.570 1.764 4.637 1.00 92.50 86 ASN A N 1
ATOM 696 C CA . ASN A 1 86 ? -8.032 1.173 3.416 1.00 92.50 86 ASN A CA 1
ATOM 697 C C . ASN A 1 86 ? -9.136 0.511 2.587 1.00 92.50 86 ASN A C 1
ATOM 699 O O . ASN A 1 86 ? -9.250 0.790 1.398 1.00 92.50 86 ASN A O 1
ATOM 703 N N . LYS A 1 87 ? -10.047 -0.244 3.215 1.00 92.19 87 LYS A N 1
ATOM 704 C CA . LYS A 1 87 ? -11.199 -0.856 2.532 1.00 92.19 87 LYS A CA 1
ATOM 705 C C . LYS A 1 87 ? -12.114 0.176 1.868 1.00 92.19 87 LYS A C 1
ATOM 707 O O . LYS A 1 87 ? -12.580 -0.031 0.750 1.00 92.19 87 LYS A O 1
ATOM 712 N N . ARG A 1 88 ? -12.382 1.301 2.540 1.00 93.38 88 ARG A N 1
ATOM 713 C CA . ARG A 1 88 ? -13.165 2.405 1.955 1.00 93.38 88 ARG A CA 1
ATOM 714 C C . ARG A 1 88 ? -12.432 3.069 0.801 1.00 93.38 88 ARG A C 1
ATOM 716 O O . ARG A 1 88 ? -13.059 3.402 -0.199 1.00 93.38 88 ARG A O 1
ATOM 723 N N . LEU A 1 89 ? -11.129 3.276 0.960 1.00 93.38 89 LEU A N 1
ATOM 724 C CA . LEU A 1 89 ? -10.304 3.891 -0.065 1.00 93.38 89 LEU A CA 1
ATOM 725 C C . LEU A 1 89 ? -10.234 3.001 -1.311 1.00 93.38 89 LEU A C 1
ATOM 727 O O . LEU A 1 89 ? -10.484 3.497 -2.403 1.00 93.38 89 LEU A O 1
ATOM 731 N N . ALA A 1 90 ? -10.035 1.692 -1.143 1.00 91.88 90 ALA A N 1
ATOM 732 C CA . ALA A 1 90 ? -10.047 0.707 -2.223 1.00 91.88 90 ALA A CA 1
ATOM 733 C C . ALA A 1 90 ? -11.355 0.755 -3.027 1.00 91.88 90 ALA A C 1
ATOM 735 O O . ALA A 1 90 ? -11.317 0.875 -4.245 1.00 91.88 90 ALA A O 1
ATOM 736 N N . LYS A 1 91 ? -12.517 0.792 -2.355 1.00 90.44 91 LYS A N 1
ATOM 737 C CA . LYS A 1 91 ? -13.827 0.943 -3.021 1.00 90.44 91 LYS A CA 1
ATOM 738 C C . LYS A 1 91 ? -13.948 2.206 -3.879 1.00 90.44 91 LYS A C 1
ATOM 740 O O . LYS A 1 91 ? -14.709 2.209 -4.838 1.00 90.44 91 LYS A O 1
ATOM 745 N N . GLY A 1 92 ? -13.269 3.289 -3.499 1.00 86.56 92 GLY A N 1
ATOM 746 C CA . GLY A 1 92 ? -13.264 4.541 -4.257 1.00 86.56 92 GLY A CA 1
ATOM 747 C C . GLY A 1 92 ? -12.200 4.593 -5.356 1.00 86.56 92 GLY A C 1
ATOM 748 O O . GLY A 1 92 ? -12.403 5.271 -6.359 1.00 86.56 92 GLY A O 1
ATOM 749 N N . LEU A 1 93 ? -11.070 3.903 -5.168 1.00 87.88 93 LEU A N 1
ATOM 750 C CA . LEU A 1 93 ? -9.962 3.860 -6.124 1.00 87.88 93 LEU A CA 1
ATOM 751 C C . LEU A 1 93 ? -10.199 2.861 -7.255 1.00 87.88 93 LEU A C 1
ATOM 753 O O . LEU A 1 93 ? -9.794 3.141 -8.386 1.00 87.88 93 LEU A O 1
ATOM 757 N N . TYR A 1 94 ? -10.814 1.717 -6.944 1.00 88.12 94 TYR A N 1
ATOM 758 C CA . TYR A 1 94 ? -11.060 0.631 -7.886 1.00 88.12 94 TYR A CA 1
ATOM 759 C C . TYR A 1 94 ? -12.329 0.910 -8.668 1.00 88.12 94 TYR A C 1
ATOM 761 O O . TYR A 1 94 ? -13.442 0.887 -8.142 1.00 88.12 94 TYR A O 1
ATOM 769 N N . ASN A 1 95 ? -12.146 1.202 -9.946 1.00 86.81 95 ASN A N 1
ATOM 770 C CA . ASN A 1 95 ? -13.226 1.470 -10.864 1.00 86.81 95 ASN A CA 1
ATOM 771 C C . ASN A 1 95 ? -12.888 0.802 -12.189 1.00 86.81 95 ASN A C 1
ATOM 773 O O . ASN A 1 95 ? -12.018 1.290 -12.904 1.00 86.81 95 ASN A O 1
ATOM 777 N N . LYS A 1 96 ? -13.631 -0.257 -12.531 1.00 83.19 96 LYS A N 1
ATOM 778 C CA . LYS A 1 96 ? -13.453 -1.030 -13.770 1.00 83.19 96 LYS A CA 1
ATOM 779 C C . LYS A 1 96 ? -13.424 -0.163 -15.037 1.00 83.19 96 LYS A C 1
ATOM 781 O O . LYS A 1 96 ? -12.838 -0.545 -16.035 1.00 83.19 96 LYS A O 1
ATOM 786 N N . ARG A 1 97 ? -14.055 1.021 -15.019 1.00 84.69 97 ARG A N 1
ATOM 787 C CA . ARG A 1 97 ? -14.042 1.965 -16.151 1.00 84.69 97 ARG A CA 1
ATOM 788 C C . ARG A 1 97 ? -12.690 2.661 -16.349 1.00 84.69 97 ARG A C 1
ATOM 790 O O . ARG A 1 97 ? -12.409 3.130 -17.445 1.00 84.69 97 ARG A O 1
ATOM 797 N N . PHE A 1 98 ? -11.906 2.804 -15.286 1.00 86.75 98 PHE A N 1
ATOM 798 C CA . PHE A 1 98 ? -10.620 3.504 -15.273 1.00 86.75 98 PHE A CA 1
ATOM 799 C C . PHE A 1 98 ? -9.470 2.549 -14.924 1.00 86.75 98 PHE A C 1
ATOM 801 O O . PHE A 1 98 ? -8.466 2.981 -14.365 1.00 86.75 98 PHE A O 1
ATOM 808 N N . GLU A 1 99 ? -9.654 1.267 -15.216 1.00 91.50 99 GLU A N 1
ATOM 809 C CA . GLU A 1 99 ? -8.692 0.186 -15.027 1.00 91.50 99 GLU A CA 1
ATOM 810 C C . GLU A 1 99 ? -7.928 -0.030 -16.339 1.00 91.50 99 GLU A C 1
ATOM 812 O O . GLU A 1 99 ? -8.539 -0.055 -17.408 1.00 91.50 99 GLU A O 1
ATOM 817 N N . GLN A 1 100 ? -6.603 -0.161 -16.282 1.00 94.19 100 GLN A N 1
ATOM 818 C CA . GLN A 1 100 ? -5.773 -0.454 -17.456 1.00 94.19 100 GLN A CA 1
ATOM 819 C C . GLN A 1 100 ? -5.581 -1.954 -17.621 1.00 94.19 100 GLN A C 1
ATOM 821 O O . GLN A 1 100 ? -4.460 -2.462 -17.541 1.00 94.19 100 GLN A O 1
ATOM 826 N N . LYS A 1 101 ? -6.685 -2.657 -17.875 1.00 93.62 101 LYS A N 1
ATOM 827 C CA . LYS A 1 101 ? -6.701 -4.118 -17.972 1.00 93.62 101 LYS A CA 1
ATOM 828 C C . LYS A 1 101 ? -5.692 -4.673 -18.977 1.00 93.62 101 LYS A C 1
ATOM 830 O O . LYS A 1 101 ? -5.097 -5.708 -18.718 1.00 93.62 101 LYS A O 1
ATOM 835 N N . ASN A 1 102 ? -5.423 -3.957 -20.069 1.00 94.31 102 ASN A N 1
ATOM 836 C CA . ASN A 1 102 ? -4.413 -4.351 -21.050 1.00 94.31 102 ASN A CA 1
ATOM 837 C C . ASN A 1 102 ? -2.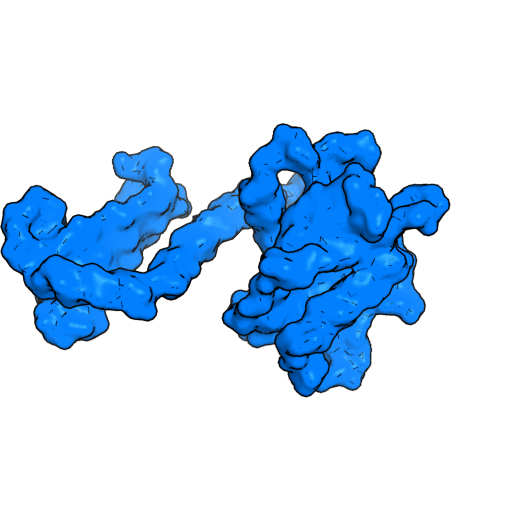998 -4.449 -20.440 1.00 94.31 102 ASN A C 1
ATOM 839 O O . ASN A 1 102 ? -2.252 -5.368 -20.768 1.00 94.31 102 ASN A O 1
ATOM 843 N N . ILE A 1 103 ? -2.610 -3.526 -19.548 1.00 96.12 103 ILE A N 1
ATOM 844 C CA . ILE A 1 103 ? -1.306 -3.584 -18.867 1.00 96.12 103 ILE A CA 1
ATOM 845 C C . ILE A 1 103 ? -1.325 -4.712 -17.835 1.00 96.12 103 ILE A C 1
ATOM 847 O O . ILE A 1 103 ? -0.373 -5.483 -17.753 1.00 96.12 103 ILE A O 1
ATOM 851 N N . GLU A 1 104 ? -2.417 -4.849 -17.084 1.00 96.44 104 GLU A N 1
ATOM 852 C CA . GLU A 1 104 ? -2.579 -5.922 -16.097 1.00 96.44 104 GLU A CA 1
ATOM 853 C C . GLU A 1 104 ? -2.466 -7.308 -16.741 1.00 96.44 104 GLU A C 1
ATOM 855 O O . GLU A 1 104 ? -1.736 -8.161 -16.239 1.00 96.44 104 GLU A O 1
ATOM 860 N N . ALA A 1 105 ? -3.104 -7.498 -17.897 1.00 96.88 105 ALA A N 1
ATOM 861 C CA . ALA A 1 105 ? -3.045 -8.719 -18.688 1.00 96.88 105 ALA A CA 1
ATOM 862 C C . ALA A 1 105 ? -1.630 -9.015 -19.188 1.00 96.88 105 ALA A C 1
ATOM 864 O O . ALA A 1 105 ? -1.169 -10.153 -19.112 1.00 96.88 105 ALA A O 1
ATOM 865 N N . GLN A 1 106 ? -0.906 -7.993 -19.657 1.00 97.12 106 GLN A N 1
ATOM 866 C CA . GLN A 1 106 ? 0.482 -8.152 -20.092 1.00 97.12 106 GLN A CA 1
ATOM 867 C C . GLN A 1 106 ? 1.391 -8.583 -18.940 1.00 97.12 106 GLN A C 1
ATOM 869 O O . GLN A 1 106 ? 2.210 -9.482 -19.124 1.00 97.12 106 GLN A O 1
ATOM 874 N N . LEU A 1 107 ? 1.245 -7.974 -17.761 1.00 98.00 107 LEU A N 1
ATOM 875 C CA . LEU A 1 107 ? 2.027 -8.329 -16.575 1.00 98.00 107 LEU A CA 1
ATOM 876 C C . LEU A 1 107 ? 1.694 -9.747 -16.101 1.00 98.00 107 LEU A C 1
ATOM 878 O O . LEU A 1 107 ? 2.607 -10.536 -15.847 1.00 98.00 107 LEU A O 1
ATOM 882 N N . LEU A 1 108 ? 0.406 -10.105 -16.092 1.00 97.88 108 LEU A N 1
ATOM 883 C CA . LEU A 1 108 ? -0.045 -11.444 -15.728 1.00 97.88 108 LEU A CA 1
ATOM 884 C C . LEU A 1 108 ? 0.521 -12.500 -16.677 1.00 97.88 108 LEU A C 1
ATOM 886 O O . LEU A 1 108 ? 1.085 -13.489 -16.221 1.00 97.88 108 LEU A O 1
ATOM 890 N N . ASN A 1 109 ? 0.424 -12.263 -17.987 1.00 97.19 109 ASN A N 1
ATOM 891 C CA . ASN A 1 109 ? 0.891 -13.187 -19.017 1.00 97.19 109 ASN A CA 1
ATOM 892 C C . ASN A 1 109 ? 2.420 -13.344 -19.026 1.00 97.19 109 ASN A C 1
ATOM 894 O O . ASN A 1 109 ? 2.928 -14.453 -19.153 1.00 97.19 109 ASN A O 1
ATOM 898 N N . LYS A 1 110 ? 3.172 -12.241 -18.906 1.00 97.19 110 LYS A N 1
ATOM 899 C CA . LYS A 1 110 ? 4.642 -12.275 -18.981 1.00 97.19 110 LYS A CA 1
ATOM 900 C C . LYS A 1 110 ? 5.293 -12.732 -17.680 1.00 97.19 110 LYS A C 1
ATOM 902 O O . LYS A 1 110 ? 6.322 -13.403 -17.721 1.00 97.19 110 LYS A O 1
ATOM 907 N N . TYR A 1 111 ? 4.731 -12.335 -16.540 1.00 98.06 111 TYR A N 1
ATOM 908 C CA . TYR A 1 111 ? 5.406 -12.436 -15.248 1.00 98.06 111 TYR A CA 1
ATOM 909 C C . TYR A 1 111 ? 4.624 -13.211 -14.194 1.00 98.06 111 TYR A C 1
ATOM 911 O O . TYR A 1 111 ? 5.164 -13.435 -13.116 1.00 98.06 111 TYR A O 1
ATOM 919 N N . GLY A 1 112 ? 3.399 -13.664 -14.462 1.00 97.44 112 GLY A N 1
ATOM 920 C CA . GLY A 1 112 ? 2.626 -14.463 -13.506 1.00 97.44 112 GLY A CA 1
ATOM 921 C C . GLY A 1 112 ? 2.153 -13.669 -12.284 1.00 97.44 112 GLY A C 1
ATOM 922 O O . GLY A 1 112 ? 1.899 -14.246 -11.226 1.00 97.44 112 GLY A O 1
ATOM 923 N N . TRP A 1 113 ? 2.051 -12.346 -12.404 1.00 98.06 113 TRP A N 1
ATOM 924 C CA . TRP A 1 113 ? 1.471 -11.475 -11.388 1.00 98.06 113 TRP A CA 1
ATOM 925 C C . TRP A 1 113 ? 0.737 -10.307 -12.038 1.00 98.06 113 TRP A C 1
ATOM 927 O O . TRP A 1 113 ? 1.073 -9.871 -13.133 1.00 98.06 113 TRP A O 1
ATOM 937 N N . MET A 1 114 ? -0.260 -9.782 -11.340 1.00 97.44 114 MET A N 1
ATOM 938 C CA . MET A 1 114 ? -0.981 -8.579 -11.734 1.00 97.44 114 MET A CA 1
ATOM 939 C C . MET A 1 114 ? -1.164 -7.657 -10.535 1.00 97.44 114 MET A C 1
ATOM 941 O O . MET A 1 114 ? -1.047 -8.062 -9.378 1.00 97.44 114 MET A O 1
ATOM 945 N N . MET A 1 115 ? -1.499 -6.408 -10.816 1.00 96.56 115 MET A N 1
ATOM 946 C CA . MET A 1 115 ? -1.990 -5.457 -9.830 1.00 96.56 115 MET A CA 1
ATOM 947 C C . MET A 1 115 ? -2.975 -4.522 -10.520 1.00 96.56 115 MET A C 1
ATOM 949 O O . MET A 1 115 ? -2.875 -4.339 -11.725 1.00 96.56 115 MET A O 1
ATOM 953 N N . TYR A 1 116 ? -3.883 -3.906 -9.773 1.00 95.50 116 TYR A N 1
ATOM 954 C CA . TYR A 1 116 ? -4.797 -2.910 -10.320 1.00 95.50 116 TYR A CA 1
ATOM 955 C C . TYR A 1 116 ? -4.035 -1.648 -10.746 1.00 95.50 116 TYR A C 1
ATOM 957 O O . TYR A 1 116 ? -3.339 -1.022 -9.936 1.00 95.50 116 TYR A O 1
ATOM 965 N N . ILE A 1 117 ? -4.211 -1.232 -11.999 1.00 95.38 117 ILE A N 1
ATOM 966 C CA . ILE A 1 117 ? -3.543 -0.072 -12.589 1.00 95.38 117 ILE A CA 1
ATOM 967 C C . ILE A 1 117 ? -4.592 0.967 -12.981 1.00 95.38 117 ILE A C 1
ATOM 969 O O . ILE A 1 117 ? -5.415 0.763 -13.869 1.00 95.38 117 ILE A O 1
ATOM 973 N N . GLN A 1 118 ? -4.542 2.138 -12.339 1.00 94.06 118 GLN A N 1
ATOM 974 C CA . GLN A 1 118 ? -5.439 3.247 -12.683 1.00 94.06 118 GLN A CA 1
ATOM 975 C C . GLN A 1 118 ? -5.089 3.835 -14.054 1.00 94.06 118 GLN A C 1
ATOM 977 O O . GLN A 1 118 ? -3.918 3.895 -14.423 1.00 94.06 118 GLN A O 1
ATOM 982 N N . ALA A 1 119 ? -6.093 4.347 -14.766 1.00 91.62 119 ALA A N 1
ATOM 983 C CA . ALA A 1 119 ? -6.006 4.890 -16.127 1.00 91.62 119 ALA A CA 1
ATOM 984 C C . ALA A 1 119 ? -4.927 5.962 -16.351 1.00 91.62 119 ALA A C 1
ATOM 986 O O . ALA A 1 119 ? -4.516 6.185 -17.482 1.00 91.62 119 ALA A O 1
ATOM 987 N N . ASP A 1 120 ? -4.485 6.651 -15.300 1.00 91.56 120 ASP A N 1
ATOM 988 C CA . ASP A 1 120 ? -3.479 7.711 -15.373 1.00 91.56 120 ASP A CA 1
ATOM 989 C C . ASP A 1 120 ? -2.084 7.290 -14.876 1.00 91.56 120 ASP A C 1
ATOM 991 O O . ASP A 1 120 ? -1.194 8.136 -14.741 1.00 91.56 120 ASP A O 1
ATOM 995 N N . TYR A 1 121 ? -1.875 5.994 -14.630 1.00 96.06 121 TYR A N 1
ATOM 996 C CA . TYR A 1 121 ? -0.537 5.408 -14.566 1.00 96.06 121 TYR A CA 1
ATOM 997 C C . TYR A 1 121 ? 0.011 5.127 -15.969 1.00 96.06 121 TYR A C 1
ATOM 999 O O . TYR A 1 121 ? -0.719 4.956 -16.937 1.00 96.06 121 TYR A O 1
ATOM 1007 N N . GLN A 1 122 ? 1.327 5.073 -16.080 1.00 95.75 122 GLN A N 1
ATOM 1008 C CA . GLN A 1 122 ? 2.059 4.734 -17.290 1.00 95.75 122 GLN A CA 1
ATOM 1009 C C . GLN A 1 122 ? 3.084 3.668 -16.931 1.00 95.75 122 GLN A C 1
ATOM 1011 O O . GLN A 1 122 ? 3.768 3.802 -15.913 1.00 95.75 122 GLN A O 1
ATOM 1016 N N . LEU A 1 123 ? 3.213 2.643 -17.774 1.00 96.69 123 LEU A N 1
ATOM 1017 C CA . LEU A 1 123 ? 4.342 1.719 -17.729 1.00 96.69 123 LEU A CA 1
ATOM 1018 C C . LEU A 1 123 ? 5.593 2.473 -18.193 1.00 96.69 123 LEU A C 1
ATOM 1020 O O . LEU A 1 123 ? 5.808 2.665 -19.386 1.00 96.69 123 LEU A O 1
ATOM 1024 N N . ALA A 1 124 ? 6.362 2.980 -17.233 1.00 95.81 124 ALA A N 1
ATOM 1025 C CA . ALA A 1 124 ? 7.498 3.859 -17.482 1.00 95.81 124 ALA A CA 1
ATOM 1026 C C . ALA A 1 124 ? 8.764 3.079 -17.842 1.00 95.81 124 ALA A C 1
ATOM 1028 O O . ALA A 1 124 ? 9.570 3.548 -18.642 1.00 95.81 124 ALA A O 1
ATOM 1029 N N . LEU A 1 125 ? 8.940 1.900 -17.242 1.00 96.81 125 LEU A N 1
ATOM 1030 C CA . LEU A 1 125 ? 10.060 1.013 -17.521 1.00 96.81 125 LEU A CA 1
ATOM 1031 C C . LEU A 1 125 ? 9.641 -0.440 -17.294 1.00 96.81 125 LEU A C 1
ATOM 1033 O O . LEU A 1 125 ? 9.036 -0.767 -16.278 1.00 96.81 125 LEU A O 1
ATOM 1037 N N . GLU A 1 126 ? 10.000 -1.308 -18.231 1.00 97.88 126 GLU A N 1
ATOM 1038 C CA . GLU A 1 126 ? 9.887 -2.760 -18.120 1.00 97.88 126 GLU A CA 1
ATOM 1039 C C . GLU A 1 126 ? 11.269 -3.337 -18.445 1.00 97.88 126 GLU A C 1
ATOM 1041 O O . GLU A 1 126 ? 11.813 -3.087 -19.524 1.00 97.88 126 GLU A O 1
ATOM 1046 N N . LYS A 1 127 ? 11.866 -4.045 -17.485 1.00 98.06 127 LYS A N 1
ATOM 1047 C CA . LYS A 1 127 ? 13.217 -4.610 -17.559 1.00 98.06 127 LYS A CA 1
ATOM 1048 C C . LYS A 1 127 ? 13.175 -6.099 -17.216 1.00 98.06 127 LYS A C 1
ATOM 1050 O O . LYS A 1 127 ? 13.485 -6.468 -16.081 1.00 98.06 127 LYS A O 1
ATOM 1055 N N . PRO A 1 128 ? 12.762 -6.959 -18.171 1.00 97.06 128 PRO A N 1
ATOM 1056 C CA . PRO A 1 128 ? 12.643 -8.397 -17.943 1.00 97.06 128 PRO A CA 1
ATOM 1057 C C . PRO A 1 128 ? 13.959 -9.036 -17.489 1.00 97.06 128 PRO A C 1
ATOM 1059 O O . PRO A 1 128 ? 13.947 -9.939 -16.664 1.00 97.06 128 PRO A O 1
ATOM 1062 N N . GLU A 1 129 ? 15.098 -8.545 -17.988 1.00 97.25 129 GLU A N 1
ATOM 1063 C CA . GLU A 1 129 ? 16.436 -9.019 -17.615 1.00 97.25 129 GLU A CA 1
ATOM 1064 C C . GLU A 1 129 ? 16.777 -8.793 -16.135 1.00 97.25 129 GLU A C 1
ATOM 1066 O O . GLU A 1 129 ? 17.635 -9.477 -15.583 1.00 97.25 129 GLU A O 1
ATOM 1071 N N . ASP A 1 130 ? 16.092 -7.841 -15.505 1.00 98.12 130 ASP A N 1
ATOM 1072 C CA . ASP A 1 130 ? 16.269 -7.452 -14.113 1.00 98.12 130 ASP A CA 1
ATOM 1073 C C . ASP A 1 130 ? 15.065 -7.815 -13.238 1.00 98.12 130 ASP A C 1
ATOM 1075 O O . ASP A 1 130 ? 15.080 -7.500 -12.052 1.00 98.12 130 ASP A O 1
ATOM 1079 N N . ASN A 1 131 ? 14.035 -8.463 -13.800 1.00 98.38 131 ASN A N 1
ATOM 1080 C CA . ASN A 1 131 ? 12.764 -8.733 -13.125 1.00 98.38 131 ASN A CA 1
ATOM 1081 C C . ASN A 1 131 ? 12.123 -7.471 -12.526 1.00 98.38 131 ASN A C 1
ATOM 1083 O O . ASN A 1 131 ? 11.664 -7.482 -11.384 1.00 98.38 131 ASN A O 1
ATOM 1087 N N . PHE A 1 132 ? 12.120 -6.372 -13.285 1.00 98.69 132 PHE A N 1
ATOM 1088 C CA . PHE A 1 132 ? 11.732 -5.061 -12.774 1.00 98.69 132 PHE A CA 1
ATOM 1089 C C . PHE A 1 132 ? 10.688 -4.371 -13.654 1.00 98.69 132 PHE A C 1
ATOM 1091 O O . PHE A 1 132 ? 10.830 -4.272 -14.875 1.00 98.69 132 PHE A O 1
ATOM 1098 N N . VAL A 1 133 ? 9.649 -3.837 -13.015 1.00 98.75 133 VAL A N 1
ATOM 1099 C CA . VAL A 1 133 ? 8.593 -3.034 -13.641 1.00 98.75 133 VAL A CA 1
ATOM 1100 C C . VAL A 1 133 ? 8.415 -1.739 -12.860 1.00 98.75 133 VAL A C 1
ATOM 1102 O O . VAL A 1 133 ? 8.281 -1.774 -11.642 1.00 98.75 133 VAL A O 1
ATOM 1105 N N . TRP A 1 134 ? 8.352 -0.603 -13.558 1.00 98.44 134 TRP A N 1
ATOM 1106 C CA . TRP A 1 134 ? 8.095 0.718 -12.986 1.00 98.44 134 TRP A CA 1
ATOM 1107 C C . TRP A 1 134 ? 6.858 1.362 -13.600 1.00 98.44 134 TRP A C 1
ATOM 1109 O O . TRP A 1 134 ? 6.776 1.589 -14.809 1.00 98.44 134 TRP A O 1
ATOM 1119 N N . LEU A 1 135 ? 5.917 1.722 -12.736 1.00 98.25 135 LEU A N 1
ATOM 1120 C CA . LEU A 1 135 ? 4.706 2.455 -13.054 1.00 98.25 135 LEU A CA 1
ATOM 1121 C C . LEU A 1 135 ? 4.810 3.883 -12.508 1.00 98.25 135 LEU A C 1
ATOM 1123 O O . LEU A 1 135 ? 5.135 4.097 -11.337 1.00 98.25 135 LEU A O 1
ATOM 1127 N N . ARG A 1 136 ? 4.482 4.876 -13.335 1.00 97.25 136 ARG A N 1
ATOM 1128 C CA . ARG A 1 136 ? 4.472 6.293 -12.942 1.00 97.25 136 ARG A CA 1
ATOM 1129 C C . ARG A 1 136 ? 3.119 6.923 -13.183 1.00 97.25 136 ARG A C 1
ATOM 1131 O O . ARG A 1 136 ? 2.497 6.689 -14.208 1.00 97.25 136 ARG A O 1
ATOM 1138 N N . ARG A 1 137 ? 2.702 7.802 -12.281 1.00 96.62 137 ARG A N 1
ATOM 1139 C CA . ARG A 1 137 ? 1.507 8.632 -12.438 1.00 96.62 137 ARG A CA 1
ATOM 1140 C C . ARG A 1 137 ? 1.852 10.092 -12.215 1.00 96.62 137 ARG A C 1
ATOM 1142 O O . ARG A 1 137 ? 2.487 10.417 -11.216 1.00 96.62 137 ARG A O 1
ATOM 1149 N N . GLY A 1 138 ? 1.367 10.957 -13.105 1.00 93.31 138 GLY A N 1
ATOM 1150 C CA . GLY A 1 138 ? 1.605 12.402 -13.037 1.00 93.31 138 GLY A CA 1
ATOM 1151 C C . GLY A 1 138 ? 2.988 12.830 -13.534 1.00 93.31 138 GLY A C 1
ATOM 1152 O O . GLY A 1 138 ? 3.527 13.798 -13.013 1.00 93.31 138 GLY A O 1
ATOM 1153 N N . VAL A 1 139 ? 3.564 12.117 -14.506 1.00 88.75 139 VAL A N 1
ATOM 1154 C CA . VAL A 1 139 ? 4.887 12.413 -15.088 1.00 88.75 139 VAL A CA 1
ATOM 1155 C C . VAL A 1 139 ? 5.005 13.895 -15.475 1.00 88.75 139 VAL A C 1
ATOM 1157 O O . VAL A 1 139 ? 4.118 14.429 -16.142 1.00 88.75 139 VAL A O 1
ATOM 1160 N N . ASN A 1 140 ? 6.104 14.545 -15.075 1.00 85.75 140 ASN A N 1
ATOM 1161 C CA . ASN A 1 140 ? 6.383 15.973 -15.298 1.00 85.75 140 ASN A CA 1
ATOM 1162 C C . ASN A 1 140 ? 5.401 16.932 -14.595 1.00 85.75 140 ASN A C 1
ATOM 1164 O O . ASN A 1 140 ? 5.182 18.054 -15.059 1.00 85.75 140 ASN A O 1
ATOM 1168 N N . SER A 1 141 ? 4.802 16.510 -13.479 1.00 90.88 141 SER A N 1
ATOM 1169 C CA . SER A 1 141 ? 3.957 17.365 -12.636 1.00 90.88 141 SER A CA 1
ATOM 1170 C C . SER A 1 141 ? 4.571 17.590 -11.252 1.00 90.88 141 SER A C 1
ATOM 1172 O O . SER A 1 141 ? 5.567 16.976 -10.880 1.00 90.88 141 SER A O 1
ATOM 1174 N N . ASP A 1 142 ? 3.965 18.468 -10.450 1.00 92.12 142 ASP A N 1
ATOM 1175 C CA . ASP A 1 142 ? 4.358 18.675 -9.052 1.00 92.12 142 ASP A CA 1
ATOM 1176 C C . ASP A 1 142 ? 3.785 17.623 -8.082 1.00 92.12 142 ASP A C 1
ATOM 1178 O O . ASP A 1 142 ? 3.937 17.760 -6.862 1.00 92.12 142 ASP A O 1
ATOM 1182 N N . MET A 1 143 ? 3.155 16.570 -8.617 1.00 95.69 143 MET A N 1
ATOM 1183 C CA . MET A 1 143 ? 2.705 15.393 -7.884 1.00 95.69 143 MET A CA 1
ATOM 1184 C C . MET A 1 143 ? 2.917 14.121 -8.715 1.00 95.69 143 MET A C 1
ATOM 1186 O O . MET A 1 143 ? 2.051 13.710 -9.492 1.00 95.69 143 MET A O 1
ATOM 1190 N N . GLU A 1 144 ? 4.028 13.437 -8.465 1.00 96.38 144 GLU A N 1
ATOM 1191 C CA . GLU A 1 144 ? 4.287 12.111 -9.007 1.00 96.38 144 GLU A CA 1
ATOM 1192 C C . GLU A 1 144 ? 4.073 11.004 -7.974 1.00 96.38 144 GLU A C 1
ATOM 1194 O O . GLU A 1 144 ? 4.351 11.142 -6.778 1.00 96.38 144 GLU A O 1
ATOM 1199 N N . ARG A 1 145 ? 3.580 9.871 -8.467 1.00 97.75 145 ARG A N 1
ATOM 1200 C CA . ARG A 1 145 ? 3.516 8.608 -7.732 1.00 97.75 145 ARG A CA 1
ATOM 1201 C C . ARG A 1 145 ? 4.238 7.556 -8.543 1.00 97.75 145 ARG A C 1
ATOM 1203 O O . ARG A 1 145 ? 3.936 7.380 -9.723 1.00 97.75 145 ARG A O 1
ATOM 1210 N N . TRP A 1 146 ? 5.164 6.874 -7.900 1.00 98.12 146 TRP A N 1
ATOM 1211 C CA . TRP A 1 146 ? 5.984 5.835 -8.495 1.00 98.12 146 TRP A CA 1
ATOM 1212 C C . TRP A 1 146 ? 5.670 4.532 -7.794 1.00 98.12 146 TRP A C 1
ATOM 1214 O O . TRP A 1 146 ? 5.573 4.517 -6.570 1.00 98.12 146 TRP A O 1
ATOM 1224 N N . ILE A 1 147 ? 5.486 3.470 -8.564 1.00 98.69 147 ILE A N 1
ATOM 1225 C CA . ILE A 1 147 ? 5.363 2.115 -8.045 1.00 98.69 147 ILE A CA 1
ATOM 1226 C C . ILE A 1 147 ? 6.353 1.252 -8.803 1.00 98.69 147 ILE A C 1
ATOM 1228 O O . ILE A 1 147 ? 6.310 1.260 -10.032 1.00 98.69 147 ILE A O 1
ATOM 1232 N N . PHE A 1 148 ? 7.200 0.502 -8.106 1.00 98.69 148 PHE A N 1
ATOM 1233 C CA . PHE A 1 148 ? 7.937 -0.578 -8.746 1.00 98.69 148 PHE A CA 1
ATOM 1234 C C . PHE A 1 148 ? 7.517 -1.934 -8.200 1.00 98.69 148 PHE A C 1
ATOM 1236 O O . PHE A 1 148 ? 7.179 -2.075 -7.023 1.00 98.69 148 PHE A O 1
ATOM 1243 N N . VAL A 1 149 ? 7.576 -2.930 -9.077 1.00 98.81 149 VAL A N 1
ATOM 1244 C CA . VAL A 1 149 ? 7.488 -4.345 -8.733 1.00 98.81 149 VAL A CA 1
ATOM 1245 C C . VAL A 1 149 ? 8.788 -4.992 -9.172 1.00 98.81 149 VAL A C 1
ATOM 1247 O O . VAL A 1 149 ? 9.158 -4.921 -10.344 1.00 98.81 149 VAL A O 1
ATOM 1250 N N . HIS A 1 150 ? 9.476 -5.601 -8.215 1.00 98.69 150 HIS A N 1
ATOM 1251 C CA . HIS A 1 150 ? 10.688 -6.378 -8.434 1.00 98.69 150 HIS A CA 1
ATOM 1252 C C . HIS A 1 150 ? 10.496 -7.793 -7.904 1.00 98.69 150 HIS A C 1
ATOM 1254 O O . HIS A 1 150 ? 9.846 -7.969 -6.870 1.00 98.69 150 HIS A O 1
ATOM 1260 N N . TRP A 1 151 ? 11.072 -8.798 -8.564 1.00 98.25 151 TRP A N 1
ATOM 1261 C CA . TRP A 1 151 ? 11.040 -10.166 -8.047 1.00 98.25 151 TRP A CA 1
ATOM 1262 C C . TRP A 1 151 ? 12.350 -10.935 -8.213 1.00 98.25 151 TRP A C 1
ATOM 1264 O O . TRP A 1 151 ? 13.156 -10.704 -9.114 1.00 98.25 151 TRP A O 1
ATOM 1274 N N . ILE A 1 152 ? 12.560 -11.892 -7.311 1.00 97.44 152 ILE A N 1
ATOM 1275 C CA . ILE A 1 152 ? 13.716 -12.789 -7.309 1.00 97.44 152 ILE A CA 1
ATOM 1276 C C . ILE A 1 152 ? 13.212 -14.212 -7.509 1.00 97.44 152 ILE A C 1
ATOM 1278 O O . ILE A 1 152 ? 12.477 -14.735 -6.673 1.00 97.44 152 ILE A O 1
ATOM 1282 N N . GLU A 1 153 ? 13.625 -14.825 -8.613 1.00 97.00 153 GLU A N 1
ATOM 1283 C CA . GLU A 1 153 ? 13.302 -16.208 -8.968 1.00 97.00 153 GLU A CA 1
ATOM 1284 C C . GLU A 1 153 ? 14.027 -17.218 -8.076 1.00 97.00 153 GLU A C 1
ATOM 1286 O O . GLU A 1 153 ? 15.162 -16.983 -7.658 1.00 97.00 153 GLU A O 1
ATOM 1291 N N . ASN A 1 154 ? 13.412 -18.386 -7.862 1.00 95.00 154 ASN A N 1
ATOM 1292 C CA . ASN A 1 154 ? 14.017 -19.526 -7.157 1.00 95.00 154 ASN A CA 1
ATOM 1293 C C . ASN A 1 154 ? 14.593 -19.170 -5.775 1.00 95.00 154 ASN A C 1
ATOM 1295 O O . ASN A 1 154 ? 15.625 -19.706 -5.366 1.00 95.00 154 ASN A O 1
ATOM 1299 N N . SER A 1 155 ? 13.927 -18.261 -5.069 1.00 93.88 155 SER A N 1
ATOM 1300 C CA . SER A 1 155 ? 14.379 -17.756 -3.779 1.00 93.88 155 SER A CA 1
ATOM 1301 C C . SER A 1 155 ? 13.825 -18.596 -2.624 1.00 93.88 155 SER A C 1
ATOM 1303 O O . SER A 1 155 ? 13.068 -19.559 -2.815 1.00 93.88 155 SER A O 1
ATOM 1305 N N . THR A 1 156 ? 14.210 -18.224 -1.410 1.00 92.19 156 THR A N 1
ATOM 1306 C CA . THR A 1 156 ? 13.779 -18.855 -0.166 1.00 92.19 156 THR A CA 1
ATOM 1307 C C . THR A 1 156 ? 13.430 -17.789 0.885 1.00 92.19 156 THR A C 1
ATOM 1309 O O . THR A 1 156 ? 13.859 -16.635 0.753 1.00 92.19 156 THR A O 1
ATOM 1312 N N . PRO A 1 157 ? 12.638 -18.127 1.924 1.00 89.31 157 PRO A N 1
ATOM 1313 C CA . PRO A 1 157 ? 12.237 -17.170 2.957 1.00 89.31 157 PRO A CA 1
ATOM 1314 C C . PRO A 1 157 ? 13.407 -16.512 3.697 1.00 89.31 157 PRO A C 1
ATOM 1316 O O . PRO A 1 157 ? 13.249 -15.409 4.203 1.00 89.31 157 PRO A O 1
ATOM 1319 N N . GLU A 1 158 ? 14.584 -17.142 3.731 1.00 87.88 158 GLU A N 1
ATOM 1320 C CA . GLU A 1 158 ? 15.798 -16.615 4.368 1.00 87.88 158 GLU A CA 1
ATOM 1321 C C . GLU A 1 158 ? 16.294 -15.303 3.740 1.00 87.88 158 GLU A C 1
ATOM 1323 O O . GLU A 1 158 ? 17.096 -14.600 4.348 1.00 87.88 158 GLU A O 1
ATOM 1328 N N . PHE A 1 159 ? 15.812 -14.942 2.545 1.00 85.75 159 PHE A N 1
ATOM 1329 C CA . PHE A 1 159 ? 16.053 -13.620 1.965 1.00 85.75 159 PHE A CA 1
ATOM 1330 C C . PHE A 1 159 ? 15.354 -12.491 2.748 1.00 85.75 159 PHE A C 1
ATOM 1332 O O . PHE A 1 159 ? 15.757 -11.332 2.650 1.00 85.75 159 PHE A O 1
ATOM 1339 N N . LEU A 1 160 ? 14.301 -12.800 3.512 1.00 84.31 160 LEU A N 1
ATOM 1340 C CA . LEU A 1 160 ? 13.568 -11.833 4.329 1.00 84.31 160 LEU A CA 1
ATOM 1341 C C . LEU A 1 160 ? 14.365 -11.491 5.592 1.00 84.31 160 LEU A C 1
ATOM 1343 O O . LEU A 1 160 ? 14.044 -11.923 6.695 1.00 84.31 160 LEU A O 1
ATOM 1347 N N . ASP A 1 161 ? 15.401 -10.682 5.409 1.00 87.62 161 ASP A N 1
ATOM 1348 C CA . ASP A 1 161 ? 16.223 -10.138 6.481 1.00 87.62 161 ASP A CA 1
ATOM 1349 C C . ASP A 1 161 ? 16.037 -8.617 6.583 1.00 87.62 161 ASP A C 1
ATOM 1351 O O . ASP A 1 161 ? 16.344 -7.862 5.655 1.00 87.62 161 ASP A O 1
ATOM 1355 N N . VAL A 1 162 ? 15.550 -8.167 7.741 1.00 77.56 162 VAL A N 1
ATOM 1356 C CA . VAL A 1 162 ? 15.245 -6.759 8.038 1.00 77.56 162 VAL A CA 1
ATOM 1357 C C . VAL A 1 162 ? 16.460 -5.848 7.830 1.00 77.56 162 VAL A C 1
ATOM 1359 O O . VAL A 1 162 ? 16.294 -4.710 7.383 1.00 77.56 162 VAL A O 1
ATOM 1362 N N . ASP A 1 163 ? 17.673 -6.344 8.087 1.00 77.12 163 ASP A N 1
ATOM 1363 C CA . ASP A 1 163 ? 18.906 -5.556 7.979 1.00 77.12 163 ASP A CA 1
ATOM 1364 C C . ASP A 1 163 ? 19.383 -5.370 6.525 1.00 77.12 163 ASP A C 1
ATOM 1366 O O . ASP A 1 163 ? 20.203 -4.485 6.232 1.00 77.12 163 ASP A O 1
ATOM 1370 N N . SER A 1 164 ? 18.872 -6.183 5.594 1.00 83.94 164 SER A N 1
ATOM 1371 C CA . SER A 1 164 ? 19.310 -6.205 4.196 1.00 83.94 164 SER A CA 1
ATOM 1372 C C . SER A 1 164 ? 18.292 -5.622 3.215 1.00 83.94 164 SER A C 1
ATOM 1374 O O . SER A 1 164 ? 18.704 -5.021 2.218 1.00 83.94 164 SER A O 1
ATOM 1376 N N . ILE A 1 165 ? 16.987 -5.711 3.495 1.00 90.06 165 ILE A N 1
ATOM 1377 C CA . ILE A 1 165 ? 15.939 -5.279 2.551 1.00 90.06 165 ILE A CA 1
ATOM 1378 C C . ILE A 1 165 ? 15.996 -3.786 2.208 1.00 90.06 165 ILE A C 1
ATOM 1380 O O . ILE A 1 165 ? 15.790 -3.428 1.051 1.00 90.06 165 ILE A O 1
ATOM 1384 N N . GLY A 1 166 ? 16.330 -2.914 3.168 1.00 90.50 166 GLY A N 1
ATOM 1385 C CA . GLY A 1 166 ? 16.476 -1.474 2.914 1.00 90.50 166 GLY A CA 1
ATOM 1386 C C . GLY A 1 166 ? 17.624 -1.192 1.943 1.00 90.50 166 GLY A C 1
ATOM 1387 O O . GLY A 1 166 ? 17.449 -0.518 0.933 1.00 90.50 166 GLY A O 1
ATOM 1388 N N . LYS A 1 167 ? 18.773 -1.839 2.162 1.00 91.12 167 LYS A N 1
ATOM 1389 C CA . LYS A 1 167 ? 19.933 -1.746 1.261 1.00 91.12 167 LYS A CA 1
ATOM 1390 C C . LYS A 1 167 ? 19.646 -2.353 -0.110 1.00 91.12 167 LYS A C 1
ATOM 1392 O O . LYS A 1 167 ? 20.183 -1.896 -1.114 1.00 91.12 167 LYS A O 1
ATOM 1397 N N . TYR A 1 168 ? 18.847 -3.417 -0.166 1.00 94.12 168 TYR A N 1
ATOM 1398 C CA . TYR A 1 168 ? 18.443 -4.028 -1.428 1.00 94.12 168 TYR A CA 1
ATOM 1399 C C . TYR A 1 168 ? 17.525 -3.100 -2.228 1.00 94.12 168 TYR A C 1
ATOM 1401 O O . TYR A 1 168 ? 17.746 -2.911 -3.422 1.00 94.12 168 TYR A O 1
ATOM 1409 N N . ARG A 1 169 ? 16.562 -2.459 -1.555 1.00 96.06 169 ARG A N 1
ATOM 1410 C CA . ARG A 1 169 ? 15.730 -1.402 -2.133 1.00 96.06 169 ARG A CA 1
ATOM 1411 C C . ARG A 1 169 ? 16.590 -0.272 -2.695 1.00 96.06 169 ARG A C 1
ATOM 1413 O O . ARG A 1 169 ? 16.392 0.092 -3.847 1.00 96.06 169 ARG A O 1
ATOM 1420 N N . ASP A 1 170 ? 17.559 0.229 -1.931 1.00 95.56 170 ASP A N 1
ATOM 1421 C CA . ASP A 1 170 ? 18.414 1.335 -2.380 1.00 95.56 170 ASP A CA 1
ATOM 1422 C C . ASP A 1 170 ? 19.235 0.983 -3.624 1.00 95.56 170 ASP A C 1
ATOM 1424 O O . ASP A 1 170 ? 19.354 1.803 -4.528 1.00 95.56 170 ASP A O 1
ATOM 1428 N N . LYS A 1 171 ? 19.715 -0.263 -3.749 1.00 96.75 171 LYS A N 1
ATOM 1429 C CA . LYS A 1 171 ? 20.363 -0.734 -4.989 1.00 96.75 171 LYS A CA 1
ATOM 1430 C C . LYS A 1 171 ? 19.423 -0.682 -6.196 1.00 96.75 171 LYS A C 1
ATOM 1432 O O . LYS A 1 171 ? 19.857 -0.353 -7.300 1.00 96.75 171 LYS A O 1
ATOM 1437 N N . LEU A 1 172 ? 18.147 -1.029 -6.010 1.00 98.06 172 LEU A N 1
ATOM 1438 C CA . LEU A 1 172 ? 17.144 -0.957 -7.075 1.00 98.06 172 LEU A CA 1
ATOM 1439 C C . LEU A 1 172 ? 16.823 0.499 -7.426 1.00 98.06 172 LEU A C 1
ATOM 1441 O O . LEU A 1 172 ? 16.777 0.846 -8.606 1.00 98.06 172 LEU A O 1
ATOM 1445 N N . THR A 1 173 ? 16.631 1.367 -6.431 1.00 98.00 173 THR A N 1
ATOM 1446 C CA . THR A 1 173 ? 16.296 2.774 -6.680 1.00 98.00 173 THR A CA 1
ATOM 1447 C C . THR A 1 173 ? 17.476 3.562 -7.243 1.00 98.00 173 THR A C 1
ATOM 1449 O O . THR A 1 173 ? 17.267 4.394 -8.122 1.00 98.00 173 THR A O 1
ATOM 1452 N N . GLU A 1 174 ? 18.710 3.243 -6.855 1.00 97.81 174 GLU A N 1
ATOM 1453 C CA . GLU A 1 174 ? 19.921 3.793 -7.469 1.00 97.81 174 GLU A CA 1
ATOM 1454 C C . GLU A 1 174 ? 20.009 3.439 -8.959 1.00 97.81 174 GLU A C 1
ATOM 1456 O O . GLU A 1 174 ? 20.362 4.286 -9.784 1.00 97.81 174 GLU A O 1
ATOM 1461 N N . LYS A 1 175 ? 19.663 2.195 -9.317 1.00 97.81 175 LYS A N 1
ATOM 1462 C CA . LYS A 1 175 ? 19.717 1.704 -10.698 1.00 97.81 175 LYS A CA 1
ATOM 1463 C C . LYS A 1 175 ? 18.573 2.232 -11.567 1.00 97.81 175 LYS A C 1
ATOM 1465 O O . LYS A 1 175 ? 18.808 2.561 -12.727 1.00 97.81 175 LYS A O 1
ATOM 1470 N N . PHE A 1 176 ? 17.346 2.281 -11.047 1.00 97.75 176 PHE A N 1
ATOM 1471 C CA . PHE A 1 176 ? 16.149 2.492 -11.872 1.00 97.75 176 PHE A CA 1
ATOM 1472 C C . PHE A 1 176 ? 15.408 3.803 -11.613 1.00 97.75 176 PHE A C 1
ATOM 1474 O O . PHE A 1 176 ? 14.822 4.358 -12.541 1.00 97.75 176 PHE A O 1
ATOM 1481 N N . TYR A 1 177 ? 15.415 4.324 -10.384 1.00 96.69 177 TYR A N 1
ATOM 1482 C CA . TYR A 1 177 ? 14.758 5.592 -10.053 1.00 96.69 177 TYR A CA 1
ATOM 1483 C C . TYR A 1 177 ? 15.731 6.751 -10.258 1.00 96.69 177 TYR A C 1
ATOM 1485 O O . TYR A 1 177 ? 16.192 7.388 -9.310 1.00 96.69 177 TYR A O 1
ATOM 1493 N N . ARG A 1 178 ? 16.043 7.007 -11.527 1.00 94.94 178 ARG A N 1
ATOM 1494 C CA . ARG A 1 178 ? 16.978 8.050 -11.952 1.00 94.94 178 ARG A CA 1
ATOM 1495 C C . ARG A 1 178 ? 16.252 9.196 -12.645 1.00 94.94 178 ARG A C 1
ATOM 1497 O O . ARG A 1 178 ? 15.150 9.028 -13.176 1.00 94.94 178 ARG A O 1
ATOM 1504 N N . THR A 1 179 ? 16.854 10.378 -12.618 1.00 91.56 179 THR A N 1
ATOM 1505 C CA . THR A 1 179 ? 16.377 11.518 -13.403 1.00 91.56 179 THR A CA 1
ATOM 1506 C C . THR A 1 179 ? 16.484 11.217 -14.897 1.00 91.56 179 THR A C 1
ATOM 1508 O O . THR A 1 179 ? 17.273 10.381 -15.330 1.00 91.56 179 THR A O 1
ATOM 1511 N N . THR A 1 180 ? 15.687 11.907 -15.716 1.00 88.00 180 THR A N 1
ATOM 1512 C CA . THR A 1 180 ? 15.667 11.700 -17.177 1.00 88.00 180 THR A CA 1
ATOM 1513 C C . THR A 1 180 ? 17.039 11.911 -17.831 1.00 88.00 180 THR A C 1
ATOM 1515 O O . THR A 1 180 ? 17.328 11.298 -18.853 1.00 88.00 180 THR A O 1
ATOM 1518 N N . ASP A 1 181 ? 17.871 12.783 -17.259 1.00 92.19 181 ASP A N 1
ATOM 1519 C CA . ASP A 1 181 ? 19.235 13.075 -17.712 1.00 92.19 181 ASP A CA 1
ATOM 1520 C C . ASP A 1 181 ? 20.312 12.211 -17.035 1.00 92.19 181 ASP A C 1
ATOM 1522 O O . ASP A 1 181 ? 21.500 12.457 -17.235 1.00 92.19 181 ASP A O 1
ATOM 1526 N N . ASP A 1 182 ? 19.903 11.212 -16.246 1.00 93.69 182 ASP A N 1
ATOM 1527 C CA . ASP A 1 182 ? 20.771 10.259 -15.549 1.00 93.69 182 ASP A CA 1
ATOM 1528 C C . ASP A 1 182 ? 21.719 10.886 -14.501 1.00 93.69 182 ASP A C 1
ATOM 1530 O O . ASP A 1 182 ? 22.652 10.239 -14.022 1.00 93.69 182 ASP A O 1
ATOM 1534 N N . SER A 1 183 ? 21.488 12.152 -14.129 1.00 96.25 183 SER A N 1
ATOM 1535 C CA . SER A 1 183 ? 22.370 12.925 -13.245 1.00 96.25 183 SER A CA 1
ATOM 1536 C C . SER A 1 183 ? 22.171 12.650 -11.751 1.00 96.25 183 SER A C 1
ATOM 1538 O O . SER A 1 183 ? 23.123 12.782 -10.978 1.00 96.25 183 SER A O 1
ATOM 1540 N N . ALA A 1 184 ? 20.968 12.241 -11.343 1.00 97.25 184 ALA A N 1
ATOM 1541 C CA . ALA A 1 184 ? 20.630 11.944 -9.955 1.00 97.25 184 ALA A CA 1
ATOM 1542 C C . ALA A 1 184 ? 19.773 10.677 -9.834 1.00 97.25 184 ALA A C 1
ATOM 1544 O O . ALA A 1 184 ? 19.069 10.281 -10.766 1.00 97.25 184 ALA A O 1
ATOM 1545 N N . TYR A 1 185 ? 19.820 10.038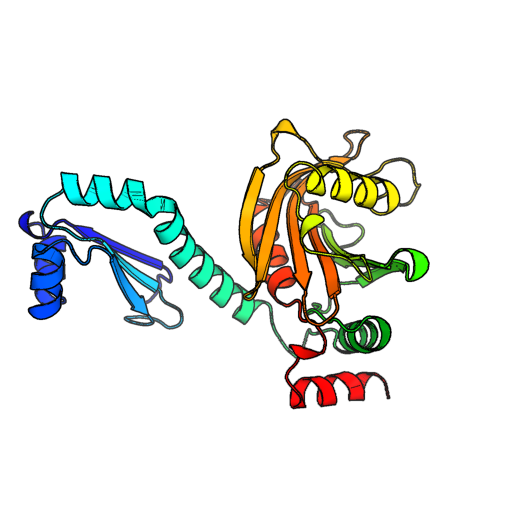 -8.667 1.00 97.56 185 TYR A N 1
ATOM 1546 C CA . TYR A 1 185 ? 19.082 8.813 -8.362 1.00 97.56 185 TYR A CA 1
ATOM 1547 C C . TYR A 1 185 ? 18.482 8.849 -6.960 1.00 97.56 185 TYR A C 1
ATOM 1549 O O . TYR A 1 185 ? 18.900 9.635 -6.109 1.00 97.56 185 TYR A O 1
ATOM 1557 N N . VAL A 1 186 ? 17.479 8.007 -6.727 1.00 97.62 186 VAL A N 1
ATOM 1558 C CA . VAL A 1 186 ? 16.774 7.924 -5.447 1.00 97.62 186 VAL A CA 1
ATOM 1559 C C . VAL A 1 186 ? 17.530 7.052 -4.445 1.00 97.62 186 VAL A C 1
ATOM 1561 O O . VAL A 1 186 ? 17.863 5.906 -4.739 1.00 97.62 186 VAL A O 1
ATOM 1564 N N . GLU A 1 187 ? 17.702 7.576 -3.233 1.00 96.81 187 GLU A N 1
ATOM 1565 C CA . GLU A 1 187 ? 18.217 6.876 -2.051 1.00 96.81 187 GLU A CA 1
ATOM 1566 C C . GLU A 1 187 ? 17.278 7.059 -0.847 1.00 96.81 187 GLU A C 1
ATOM 1568 O O . GLU A 1 187 ? 16.513 8.033 -0.770 1.00 96.81 187 GLU A O 1
ATOM 1573 N N . SER A 1 188 ? 17.317 6.120 0.098 1.00 95.62 188 SER A N 1
ATOM 1574 C CA . SER A 1 188 ? 16.602 6.236 1.369 1.00 95.62 188 SER A CA 1
ATOM 1575 C C . SER A 1 188 ? 17.295 7.218 2.319 1.00 95.62 188 SER A C 1
ATOM 1577 O O . SER A 1 188 ? 18.506 7.413 2.302 1.00 95.62 188 SER A O 1
ATOM 1579 N N . TYR A 1 189 ? 16.501 7.856 3.176 1.00 94.31 189 TYR A N 1
ATOM 1580 C CA . TYR A 1 189 ? 16.993 8.641 4.300 1.00 94.31 189 TYR A CA 1
ATOM 1581 C C . TYR A 1 189 ? 16.986 7.747 5.545 1.00 94.31 189 TYR A C 1
ATOM 1583 O O . TYR A 1 189 ? 15.978 7.686 6.255 1.00 94.31 189 TYR A O 1
ATOM 1591 N N . ASP A 1 190 ? 18.097 7.046 5.790 1.00 87.25 190 ASP A N 1
ATOM 1592 C CA . ASP A 1 190 ? 18.222 5.987 6.809 1.00 87.25 190 ASP A CA 1
ATOM 1593 C C . ASP A 1 190 ? 17.684 6.387 8.192 1.00 87.25 190 ASP A C 1
ATOM 1595 O O . ASP A 1 190 ? 17.013 5.599 8.855 1.00 87.25 190 ASP A O 1
ATOM 1599 N N . GLU A 1 191 ? 17.903 7.639 8.611 1.00 90.38 191 GLU A N 1
ATOM 1600 C CA . GLU A 1 191 ? 17.448 8.164 9.910 1.00 90.38 191 GLU A CA 1
ATOM 1601 C C . GLU A 1 191 ? 15.920 8.127 10.100 1.00 90.38 191 GLU A C 1
ATOM 1603 O O . GLU A 1 191 ? 15.435 8.130 11.233 1.00 90.38 191 GLU A O 1
ATOM 1608 N N . TYR A 1 192 ? 15.153 8.107 9.007 1.00 91.88 192 TYR A N 1
ATOM 1609 C CA . TYR A 1 192 ? 13.688 8.097 9.021 1.00 91.88 192 TYR A CA 1
ATOM 1610 C C . TYR A 1 192 ? 13.090 6.758 8.589 1.00 91.88 192 TYR A C 1
ATOM 1612 O O . TYR A 1 192 ? 11.867 6.662 8.453 1.00 91.88 192 TYR A O 1
ATOM 1620 N N . GLN A 1 193 ? 13.919 5.740 8.352 1.00 92.19 193 GLN A N 1
ATOM 1621 C CA . GLN A 1 193 ? 13.433 4.425 7.968 1.00 92.19 193 GLN A CA 1
ATOM 1622 C C . GLN A 1 193 ? 12.851 3.684 9.176 1.00 92.19 193 GLN A C 1
ATOM 1624 O O . GLN A 1 193 ? 13.431 3.625 10.259 1.00 92.19 193 GLN A O 1
ATOM 1629 N N . MET A 1 194 ? 11.687 3.081 8.967 1.00 92.50 194 MET A N 1
ATOM 1630 C CA . MET A 1 194 ? 11.024 2.192 9.908 1.00 92.50 194 MET A CA 1
ATOM 1631 C C . MET A 1 194 ? 10.752 0.859 9.226 1.00 92.50 194 MET A C 1
ATOM 1633 O O . MET A 1 194 ? 10.181 0.824 8.136 1.00 92.50 194 MET A O 1
ATOM 1637 N N . ASN A 1 195 ? 11.109 -0.226 9.909 1.00 92.50 195 ASN A N 1
ATOM 1638 C CA . ASN A 1 195 ? 10.842 -1.587 9.464 1.00 92.50 195 ASN A CA 1
ATOM 1639 C C . ASN A 1 195 ? 9.781 -2.219 10.371 1.00 92.50 195 ASN A C 1
ATOM 1641 O O . ASN A 1 195 ? 9.726 -1.941 11.572 1.00 92.50 195 ASN A O 1
ATOM 1645 N N . SER A 1 196 ? 8.908 -3.050 9.814 1.00 91.19 196 SER A N 1
ATOM 1646 C CA . SER A 1 196 ? 7.891 -3.773 10.577 1.00 91.19 196 SER A CA 1
ATOM 1647 C C . SER A 1 196 ? 7.548 -5.092 9.904 1.00 91.19 196 SER A C 1
ATOM 1649 O O . SER A 1 196 ? 7.397 -5.156 8.688 1.00 91.19 196 SER A O 1
ATOM 1651 N N . GLU A 1 197 ? 7.371 -6.132 10.707 1.00 92.75 197 GLU A N 1
ATOM 1652 C CA . GLU A 1 197 ? 6.795 -7.391 10.248 1.00 92.75 197 GLU A CA 1
ATOM 1653 C C . GLU A 1 197 ? 5.276 -7.237 10.170 1.00 92.75 197 GLU A C 1
ATOM 1655 O O . GLU A 1 197 ? 4.637 -6.780 11.122 1.00 92.75 197 GLU A O 1
ATOM 1660 N N . VAL A 1 198 ? 4.690 -7.570 9.023 1.00 91.81 198 VAL A N 1
ATOM 1661 C CA . VAL A 1 198 ? 3.260 -7.378 8.773 1.00 91.81 198 VAL A CA 1
ATOM 1662 C C . VAL A 1 198 ? 2.659 -8.555 8.018 1.00 91.81 198 VAL A C 1
ATOM 1664 O O . VAL A 1 198 ? 3.349 -9.320 7.347 1.00 91.81 198 VAL A O 1
ATOM 1667 N N . ASN A 1 199 ? 1.335 -8.673 8.096 1.00 92.12 199 ASN A N 1
ATOM 1668 C CA . ASN A 1 199 ? 0.573 -9.492 7.166 1.00 92.12 199 ASN A CA 1
ATOM 1669 C C . ASN A 1 199 ? 0.238 -8.655 5.922 1.00 92.12 199 ASN A C 1
ATOM 1671 O O . ASN A 1 199 ? -0.483 -7.662 6.031 1.00 92.12 199 ASN A O 1
ATOM 1675 N N . PHE A 1 200 ? 0.752 -9.055 4.762 1.00 93.81 200 PHE A N 1
ATOM 1676 C CA . PHE A 1 200 ? 0.439 -8.461 3.466 1.00 93.81 200 PHE A CA 1
ATOM 1677 C C . PHE A 1 200 ? -0.368 -9.463 2.636 1.00 93.81 200 PHE A C 1
ATOM 1679 O O . PHE A 1 200 ? 0.168 -10.470 2.177 1.00 93.81 200 PHE A O 1
ATOM 1686 N N . ASN A 1 201 ? -1.670 -9.216 2.468 1.00 92.19 201 ASN A N 1
ATOM 1687 C CA . ASN A 1 201 ? -2.588 -10.095 1.727 1.00 92.19 201 ASN A CA 1
ATOM 1688 C C . ASN A 1 201 ? -2.511 -11.580 2.147 1.00 92.19 201 ASN A C 1
ATOM 1690 O O . ASN A 1 201 ? -2.543 -12.477 1.311 1.00 92.19 201 ASN A O 1
ATOM 1694 N N . GLY A 1 202 ? -2.399 -11.853 3.450 1.00 92.25 202 GLY A N 1
ATOM 1695 C CA . GLY A 1 202 ? -2.289 -13.211 3.987 1.00 92.25 202 GLY A CA 1
ATOM 1696 C C . GLY A 1 202 ? -0.860 -13.751 4.072 1.00 92.25 202 GLY A C 1
ATOM 1697 O O . GLY A 1 202 ? -0.663 -14.789 4.699 1.00 92.25 202 GLY A O 1
ATOM 1698 N N . LYS A 1 203 ? 0.134 -13.047 3.519 1.00 94.06 203 LYS A N 1
ATOM 1699 C CA . LYS A 1 203 ? 1.547 -13.447 3.527 1.00 94.06 203 LYS A CA 1
ATOM 1700 C C . LYS A 1 203 ? 2.325 -12.720 4.622 1.00 94.06 203 LYS A C 1
ATOM 1702 O O . LYS A 1 203 ? 2.035 -11.564 4.932 1.00 94.06 203 LYS A O 1
ATOM 1707 N N . TYR A 1 204 ? 3.329 -13.381 5.194 1.00 95.50 204 TYR A N 1
ATOM 1708 C CA . TYR A 1 204 ? 4.325 -12.702 6.022 1.00 95.50 204 TYR A CA 1
ATOM 1709 C C . TYR A 1 204 ? 5.174 -11.786 5.135 1.00 95.50 204 TYR A C 1
ATOM 1711 O O . TYR A 1 204 ? 5.711 -12.227 4.118 1.00 95.50 204 TYR A O 1
ATOM 1719 N N . ALA A 1 205 ? 5.276 -10.516 5.514 1.00 96.62 205 ALA A N 1
ATOM 1720 C CA . ALA A 1 205 ? 6.023 -9.516 4.774 1.00 96.62 205 ALA A CA 1
ATOM 1721 C C . ALA A 1 205 ? 6.833 -8.627 5.713 1.00 96.62 205 ALA A C 1
ATOM 1723 O O . ALA A 1 205 ? 6.393 -8.282 6.812 1.00 96.62 205 ALA A O 1
ATOM 1724 N N . LEU A 1 206 ? 7.984 -8.184 5.224 1.00 96.88 206 LEU A N 1
ATOM 1725 C CA . LEU A 1 206 ? 8.716 -7.078 5.810 1.00 96.88 206 LEU A CA 1
ATOM 1726 C C . LEU A 1 206 ? 8.263 -5.788 5.125 1.00 96.88 206 LEU A C 1
ATOM 1728 O O . LEU A 1 206 ? 8.478 -5.597 3.927 1.00 96.88 206 LEU A O 1
ATOM 1732 N N . MET A 1 207 ? 7.609 -4.917 5.888 1.00 95.62 207 MET A N 1
ATOM 1733 C CA . MET A 1 207 ? 7.289 -3.558 5.472 1.00 95.62 207 MET A CA 1
ATOM 1734 C C . MET A 1 207 ? 8.458 -2.642 5.828 1.00 95.62 207 MET A C 1
ATOM 1736 O O . MET A 1 207 ? 8.864 -2.589 6.991 1.00 95.62 207 MET A O 1
ATOM 1740 N N . THR A 1 208 ? 8.933 -1.859 4.864 1.00 95.56 208 THR A N 1
ATOM 1741 C CA . THR A 1 208 ? 9.801 -0.705 5.115 1.00 95.56 208 THR A CA 1
ATOM 1742 C C . THR A 1 208 ? 9.088 0.569 4.691 1.00 95.56 208 THR A C 1
ATOM 1744 O O . THR A 1 208 ? 8.426 0.628 3.659 1.00 95.56 208 THR A O 1
ATOM 1747 N N . GLN A 1 209 ? 9.170 1.609 5.507 1.00 95.31 209 GLN A N 1
ATOM 1748 C CA . GLN A 1 209 ? 8.632 2.924 5.177 1.00 95.31 209 GLN A CA 1
ATOM 1749 C C . GLN A 1 209 ? 9.598 3.990 5.660 1.00 95.31 209 GLN A C 1
ATOM 1751 O O . GLN A 1 209 ? 10.282 3.811 6.665 1.00 95.31 209 GLN A O 1
ATOM 1756 N N . GLY A 1 210 ? 9.637 5.119 4.974 1.00 96.31 210 GLY A N 1
ATOM 1757 C CA . GLY A 1 210 ? 10.556 6.180 5.343 1.00 96.31 210 GLY A CA 1
ATOM 1758 C C . GLY A 1 210 ? 10.479 7.352 4.393 1.00 96.31 210 GLY A C 1
ATOM 1759 O O . GLY A 1 210 ? 9.493 7.531 3.672 1.00 96.31 210 GLY A O 1
ATOM 1760 N N . LEU A 1 211 ? 11.532 8.160 4.411 1.00 97.44 211 LEU A N 1
ATOM 1761 C CA . LEU A 1 211 ? 11.738 9.219 3.437 1.00 97.44 211 LEU A CA 1
ATOM 1762 C C . LEU A 1 211 ? 12.787 8.772 2.425 1.00 97.44 211 LEU A C 1
ATOM 1764 O O . LEU A 1 211 ? 13.748 8.101 2.780 1.00 97.44 211 LEU A O 1
ATOM 1768 N N . TRP A 1 212 ? 12.599 9.166 1.176 1.00 97.44 212 TRP A N 1
ATOM 1769 C CA . TRP A 1 212 ? 13.587 9.071 0.114 1.00 97.44 212 TRP A CA 1
ATOM 1770 C C . TRP A 1 212 ? 13.976 10.476 -0.342 1.00 97.44 212 TRP A C 1
ATOM 1772 O O . TRP A 1 212 ? 13.203 11.432 -0.193 1.00 97.44 212 TRP A O 1
ATOM 1782 N N . ARG A 1 213 ? 15.163 10.596 -0.928 1.00 96.69 213 ARG A N 1
ATOM 1783 C CA . ARG A 1 213 ? 15.639 11.809 -1.595 1.00 96.69 213 ARG A CA 1
ATOM 1784 C C . ARG A 1 213 ? 16.399 11.455 -2.863 1.00 96.69 213 ARG A C 1
ATOM 1786 O O . ARG A 1 213 ? 16.867 10.331 -3.007 1.00 96.69 213 ARG A O 1
ATOM 1793 N N . PHE A 1 214 ? 16.535 12.415 -3.766 1.00 97.06 214 PHE A N 1
ATOM 1794 C CA . PHE A 1 214 ? 17.598 12.339 -4.757 1.00 97.06 214 PHE A CA 1
ATOM 1795 C C . PHE A 1 214 ? 18.953 12.539 -4.070 1.00 97.06 214 PHE A C 1
ATOM 1797 O O . PHE A 1 214 ? 19.062 13.353 -3.148 1.00 97.06 214 PHE A O 1
ATOM 1804 N N . ASN A 1 215 ? 19.979 11.821 -4.520 1.00 97.00 215 ASN A N 1
ATOM 1805 C CA . ASN A 1 215 ? 21.348 11.915 -3.998 1.00 97.00 215 ASN A CA 1
ATOM 1806 C C . ASN A 1 215 ? 21.948 13.337 -4.100 1.00 97.00 215 ASN A C 1
ATOM 1808 O O . ASN A 1 215 ? 22.809 13.714 -3.307 1.00 97.00 215 ASN A O 1
ATOM 1812 N N . ASP A 1 216 ? 21.464 14.157 -5.035 1.00 96.25 216 ASP A N 1
ATOM 1813 C CA . ASP A 1 216 ? 21.832 15.570 -5.194 1.00 96.25 216 ASP A CA 1
ATOM 1814 C C . ASP A 1 216 ? 21.001 16.539 -4.320 1.00 96.25 216 ASP A C 1
ATOM 1816 O O . ASP A 1 216 ? 21.228 17.749 -4.334 1.00 96.25 216 ASP A O 1
ATOM 1820 N N . ASN A 1 217 ? 20.057 16.019 -3.528 1.00 93.19 217 ASN A N 1
ATOM 1821 C CA . ASN A 1 217 ? 19.094 16.756 -2.704 1.00 93.19 217 ASN A CA 1
ATOM 1822 C C . ASN A 1 217 ? 18.119 17.666 -3.482 1.00 93.19 217 ASN A C 1
ATOM 1824 O O . ASN A 1 217 ? 17.498 18.549 -2.885 1.00 93.19 217 ASN A O 1
ATOM 1828 N N . SER A 1 218 ? 17.926 17.448 -4.786 1.00 92.06 218 SER A N 1
ATOM 1829 C CA . SER A 1 218 ? 16.976 18.219 -5.609 1.00 92.06 218 SER A CA 1
ATOM 1830 C C . SER A 1 218 ? 15.504 17.982 -5.241 1.00 92.06 218 SER A C 1
ATOM 1832 O O . SER A 1 218 ? 14.636 18.811 -5.532 1.00 92.06 218 SER A O 1
ATOM 1834 N N . GLY A 1 219 ? 15.198 16.873 -4.565 1.00 93.00 219 GLY A N 1
ATOM 1835 C CA . GLY A 1 219 ? 13.840 16.507 -4.184 1.00 93.00 219 GLY A CA 1
ATOM 1836 C C . GLY A 1 219 ? 13.773 15.258 -3.313 1.00 93.00 219 GLY A C 1
ATOM 1837 O O . GLY A 1 219 ? 14.772 14.581 -3.091 1.00 93.00 219 GLY A O 1
ATOM 1838 N N . GLY A 1 220 ? 12.574 14.966 -2.809 1.00 95.25 220 GLY A N 1
ATOM 1839 C CA . GLY A 1 220 ? 12.321 13.810 -1.956 1.00 95.25 220 GLY A CA 1
ATOM 1840 C C . GLY A 1 220 ? 10.854 13.664 -1.564 1.00 95.25 220 GLY A C 1
ATOM 1841 O O . GLY A 1 220 ? 9.997 14.489 -1.909 1.00 95.25 220 GLY A O 1
ATOM 1842 N N . GLY A 1 221 ? 10.560 12.620 -0.800 1.00 97.06 221 GLY A N 1
ATOM 1843 C CA . GLY A 1 221 ? 9.216 12.337 -0.314 1.00 97.06 221 GLY A CA 1
ATOM 1844 C C . GLY A 1 221 ? 9.134 11.041 0.484 1.00 97.06 221 GLY A C 1
ATOM 1845 O O . GLY A 1 221 ? 10.159 10.438 0.771 1.00 97.06 221 GLY A O 1
ATOM 1846 N N . PRO A 1 222 ? 7.937 10.619 0.912 1.00 98.06 222 PRO A N 1
ATOM 1847 C CA . PRO A 1 222 ? 7.774 9.360 1.613 1.00 98.06 222 PRO A CA 1
ATOM 1848 C C . PRO A 1 222 ? 7.720 8.179 0.641 1.00 98.06 222 PRO A C 1
ATOM 1850 O O . PRO A 1 222 ? 7.267 8.327 -0.502 1.00 98.06 222 PRO A O 1
ATOM 1853 N N . TYR A 1 223 ? 8.115 7.010 1.135 1.00 98.19 223 TYR A N 1
ATOM 1854 C CA . TYR A 1 223 ? 7.884 5.725 0.486 1.00 98.19 223 TYR A CA 1
ATOM 1855 C C . TYR A 1 223 ? 7.298 4.698 1.460 1.00 98.19 223 TYR A C 1
ATOM 1857 O O . TYR A 1 223 ? 7.382 4.856 2.681 1.00 98.19 223 TYR A O 1
ATOM 1865 N N . ILE A 1 224 ? 6.716 3.646 0.893 1.00 98.06 224 ILE A N 1
ATOM 1866 C CA . ILE A 1 224 ? 6.357 2.404 1.573 1.00 98.06 224 ILE A CA 1
ATOM 1867 C C . ILE A 1 224 ? 6.695 1.233 0.651 1.00 98.06 224 ILE A C 1
ATOM 1869 O O . ILE A 1 224 ? 6.422 1.295 -0.545 1.00 98.06 224 ILE A O 1
ATOM 1873 N N . SER A 1 225 ? 7.296 0.185 1.197 1.00 98.12 225 SER A N 1
ATOM 1874 C CA . SER A 1 225 ? 7.704 -1.006 0.467 1.00 98.12 225 SER A CA 1
ATOM 1875 C C . SER A 1 225 ? 7.335 -2.260 1.244 1.00 98.12 225 SER A C 1
ATOM 1877 O O . SER A 1 225 ? 7.444 -2.290 2.469 1.00 98.12 225 SER A O 1
ATOM 1879 N N . TYR A 1 226 ? 6.898 -3.292 0.531 1.00 98.25 226 TYR A N 1
ATOM 1880 C CA . TYR A 1 226 ? 6.596 -4.611 1.073 1.00 98.25 226 TYR A CA 1
ATOM 1881 C C . TYR A 1 226 ? 7.473 -5.643 0.385 1.00 98.25 226 TYR A C 1
ATOM 1883 O O . TYR A 1 226 ? 7.436 -5.766 -0.837 1.00 98.25 226 TYR A O 1
ATOM 1891 N N . THR A 1 227 ? 8.231 -6.403 1.173 1.00 98.31 227 THR A N 1
ATOM 1892 C CA . THR A 1 227 ? 9.015 -7.542 0.687 1.00 98.31 227 THR A CA 1
ATOM 1893 C C . THR A 1 227 ? 8.478 -8.827 1.296 1.00 98.31 227 THR A C 1
ATOM 1895 O O . THR A 1 227 ? 8.402 -8.938 2.518 1.00 98.31 227 THR A O 1
ATOM 1898 N N . PHE A 1 228 ? 8.091 -9.794 0.468 1.00 97.81 228 PHE A N 1
ATOM 1899 C CA . PHE A 1 228 ? 7.516 -11.058 0.932 1.00 97.81 228 PHE A CA 1
ATOM 1900 C C . PHE A 1 228 ? 7.918 -12.230 0.047 1.00 97.81 228 PHE A C 1
ATOM 1902 O O . PHE A 1 228 ? 8.199 -12.068 -1.140 1.00 97.81 228 PHE A O 1
ATOM 1909 N N . TYR A 1 229 ? 7.917 -13.417 0.646 1.00 97.44 229 TYR A N 1
ATOM 1910 C CA . TYR A 1 229 ? 8.076 -14.679 -0.062 1.00 97.44 229 TYR A CA 1
ATOM 1911 C C . TYR A 1 229 ? 6.710 -15.215 -0.485 1.00 97.44 229 TYR A C 1
ATOM 1913 O O . TYR A 1 229 ? 5.776 -15.257 0.314 1.00 97.44 229 TYR A O 1
ATOM 1921 N N . ASP A 1 230 ? 6.600 -15.625 -1.742 1.00 97.25 230 ASP A N 1
ATOM 1922 C CA . ASP A 1 230 ? 5.457 -16.355 -2.269 1.00 97.25 230 ASP A CA 1
ATOM 1923 C C . ASP A 1 230 ? 5.854 -17.819 -2.483 1.00 97.25 230 ASP A C 1
ATOM 1925 O O . ASP A 1 230 ? 6.665 -18.136 -3.355 1.00 97.25 230 ASP A O 1
ATOM 1929 N N . GLU A 1 231 ? 5.293 -18.711 -1.665 1.00 94.94 231 GLU A N 1
ATOM 1930 C CA . GLU A 1 231 ? 5.644 -20.138 -1.660 1.00 94.94 231 GLU A CA 1
ATOM 1931 C C . GLU A 1 231 ? 5.304 -20.829 -2.985 1.00 94.94 231 GLU A C 1
ATOM 1933 O O . GLU A 1 231 ? 6.056 -21.681 -3.456 1.00 94.94 231 GLU A O 1
ATOM 1938 N N . GLU A 1 232 ? 4.194 -20.434 -3.609 1.00 94.69 232 GLU A N 1
ATOM 1939 C CA . GLU A 1 232 ? 3.658 -21.077 -4.810 1.00 94.69 232 GLU A CA 1
ATOM 1940 C C . GLU A 1 232 ? 4.527 -20.806 -6.040 1.00 94.69 232 GLU A C 1
ATOM 1942 O O . GLU A 1 232 ? 4.821 -21.718 -6.814 1.00 94.69 232 GLU A O 1
ATOM 1947 N N . THR A 1 233 ? 4.981 -19.563 -6.210 1.00 96.31 233 THR A N 1
ATOM 1948 C CA . THR A 1 233 ? 5.901 -19.188 -7.295 1.00 96.31 233 THR A CA 1
ATOM 1949 C C . THR A 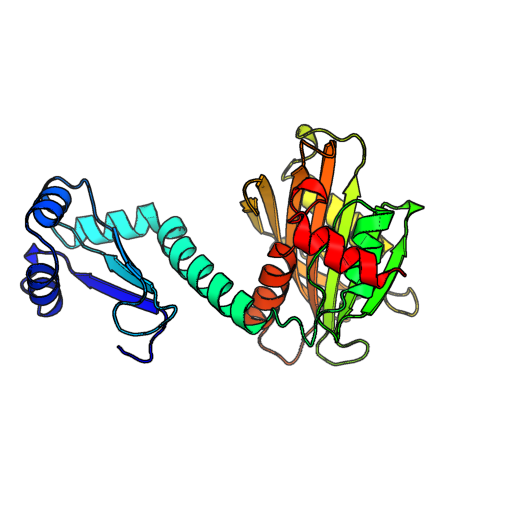1 233 ? 7.372 -19.337 -6.909 1.00 96.31 233 THR A C 1
ATOM 1951 O O . THR A 1 233 ? 8.241 -19.231 -7.772 1.00 96.31 233 THR A O 1
ATOM 1954 N N . ARG A 1 234 ? 7.673 -19.606 -5.630 1.00 96.81 234 ARG A N 1
ATOM 1955 C CA . ARG A 1 234 ? 9.030 -19.624 -5.056 1.00 96.81 234 ARG A CA 1
ATOM 1956 C C . ARG A 1 234 ? 9.808 -18.337 -5.342 1.00 96.81 234 ARG A C 1
ATOM 1958 O O . ARG A 1 234 ? 11.016 -18.369 -5.604 1.00 96.81 234 ARG A O 1
ATOM 1965 N N . ARG A 1 235 ? 9.112 -17.202 -5.292 1.00 97.81 235 ARG A N 1
ATOM 1966 C CA . ARG A 1 235 ? 9.676 -15.875 -5.551 1.00 97.81 235 ARG A CA 1
ATOM 1967 C C . ARG A 1 235 ? 9.670 -15.017 -4.303 1.00 97.81 235 ARG A C 1
ATOM 1969 O O . ARG A 1 235 ? 8.758 -15.095 -3.487 1.00 97.81 235 ARG A O 1
ATOM 1976 N N . ILE A 1 236 ? 10.667 -14.148 -4.194 1.00 97.69 236 ILE A N 1
ATOM 1977 C CA . ILE A 1 236 ? 10.541 -12.949 -3.362 1.00 97.69 236 ILE A CA 1
ATOM 1978 C C . ILE A 1 236 ? 9.978 -11.849 -4.247 1.00 97.69 236 ILE A C 1
ATOM 1980 O O . ILE A 1 236 ? 10.520 -11.619 -5.324 1.00 97.69 236 ILE A O 1
ATOM 1984 N N . TYR A 1 237 ? 8.947 -11.156 -3.781 1.00 98.44 237 TYR A N 1
ATOM 1985 C CA . TYR A 1 237 ? 8.458 -9.925 -4.392 1.00 98.44 237 TYR A CA 1
ATOM 1986 C C . TYR A 1 237 ? 8.824 -8.738 -3.509 1.00 98.44 237 TYR A C 1
ATOM 1988 O O . TYR A 1 237 ? 8.685 -8.813 -2.290 1.00 98.44 237 TYR A O 1
ATOM 1996 N N . MET A 1 238 ? 9.258 -7.642 -4.130 1.00 98.50 238 MET A N 1
ATOM 1997 C CA . MET A 1 238 ? 9.381 -6.327 -3.512 1.00 98.50 238 MET A CA 1
ATOM 1998 C C . MET A 1 238 ? 8.469 -5.352 -4.256 1.00 98.50 238 MET A C 1
ATOM 2000 O O . MET A 1 238 ? 8.671 -5.074 -5.439 1.00 98.50 238 MET A O 1
ATOM 2004 N N . LEU A 1 239 ? 7.460 -4.850 -3.549 1.00 98.81 239 LEU A N 1
ATOM 2005 C CA . LEU A 1 239 ? 6.501 -3.870 -4.045 1.00 98.81 239 LEU A CA 1
ATOM 2006 C C . LEU A 1 239 ? 6.788 -2.540 -3.359 1.00 98.81 239 LEU A C 1
ATOM 2008 O O . LEU A 1 239 ? 6.558 -2.426 -2.159 1.00 98.81 239 LEU A O 1
ATOM 2012 N N . ASP A 1 240 ? 7.274 -1.543 -4.091 1.00 98.62 240 ASP A N 1
ATOM 2013 C CA . ASP A 1 240 ? 7.558 -0.210 -3.549 1.00 98.62 240 ASP A CA 1
ATOM 2014 C C . ASP A 1 240 ? 6.607 0.820 -4.127 1.00 98.62 240 ASP A C 1
ATOM 2016 O O . ASP A 1 240 ? 6.319 0.805 -5.321 1.00 98.62 240 ASP A O 1
ATOM 2020 N N . ALA A 1 241 ? 6.183 1.761 -3.292 1.00 98.44 241 ALA A N 1
ATOM 2021 C CA . ALA A 1 241 ? 5.543 2.981 -3.723 1.00 98.44 241 ALA A CA 1
ATOM 2022 C C . ALA A 1 241 ? 6.239 4.207 -3.129 1.00 98.44 241 ALA A C 1
ATOM 2024 O O . ALA A 1 241 ? 6.379 4.335 -1.914 1.00 98.44 241 ALA A O 1
ATOM 2025 N N . SER A 1 242 ? 6.575 5.165 -3.989 1.00 98.12 242 SER A N 1
ATOM 2026 C CA . SER A 1 242 ? 7.242 6.419 -3.638 1.00 98.12 242 SER A CA 1
ATOM 2027 C C . SER A 1 242 ? 6.412 7.618 -4.113 1.00 98.12 242 SER A C 1
ATOM 2029 O O . SER A 1 242 ? 5.843 7.609 -5.208 1.00 98.12 242 SER A O 1
ATOM 2031 N N . VAL A 1 243 ? 6.306 8.663 -3.286 1.00 98.25 243 VAL A N 1
ATOM 2032 C CA . VAL A 1 243 ? 5.503 9.863 -3.588 1.00 98.25 243 VAL A CA 1
ATOM 2033 C C . VAL A 1 243 ? 6.388 11.102 -3.675 1.00 98.25 243 VAL A C 1
ATOM 2035 O O . VAL A 1 243 ? 6.926 11.541 -2.662 1.00 98.25 243 VAL A O 1
ATOM 2038 N N . PHE A 1 244 ? 6.450 11.738 -4.845 1.00 96.56 244 PHE A N 1
ATOM 2039 C CA . PHE A 1 244 ? 7.014 13.079 -5.010 1.00 96.56 244 PHE A CA 1
ATOM 2040 C C . PHE A 1 244 ? 5.875 14.095 -5.072 1.00 96.56 244 PHE A C 1
ATOM 2042 O O . PHE A 1 244 ? 5.124 14.134 -6.035 1.00 96.56 244 PHE A O 1
ATOM 2049 N N . ALA A 1 245 ? 5.705 14.915 -4.038 1.00 96.19 245 ALA A N 1
ATOM 2050 C CA . ALA A 1 245 ? 4.618 15.899 -4.010 1.00 96.19 245 ALA A CA 1
ATOM 2051 C C . ALA A 1 245 ? 4.972 17.099 -3.115 1.00 96.19 245 ALA A C 1
ATOM 2053 O O . ALA A 1 245 ? 4.346 17.291 -2.064 1.00 96.19 245 ALA A O 1
ATOM 2054 N N . PRO A 1 246 ? 6.026 17.876 -3.437 1.00 93.31 246 PRO A N 1
ATOM 2055 C CA . PRO A 1 246 ? 6.622 18.860 -2.526 1.00 93.31 246 PRO A CA 1
ATOM 2056 C C . PRO A 1 246 ? 5.612 19.881 -1.987 1.00 93.31 246 PRO A C 1
ATOM 2058 O O . PRO A 1 246 ? 5.674 20.225 -0.810 1.00 93.31 246 PRO A O 1
ATOM 2061 N N . LYS A 1 247 ? 4.623 20.274 -2.797 1.00 93.44 247 LYS A N 1
ATOM 2062 C CA . LYS A 1 247 ? 3.605 21.278 -2.449 1.00 93.44 247 LYS A CA 1
ATOM 2063 C C . LYS A 1 247 ? 2.382 20.727 -1.702 1.00 93.44 247 LYS A C 1
ATOM 2065 O O . LYS A 1 247 ? 1.469 21.487 -1.390 1.00 93.44 247 LYS A O 1
ATOM 2070 N N . TYR A 1 248 ? 2.338 19.423 -1.422 1.00 95.00 248 TYR A N 1
ATOM 2071 C CA . TYR A 1 248 ? 1.143 18.748 -0.911 1.00 95.00 248 TYR A CA 1
ATOM 2072 C C . TYR A 1 248 ? 1.388 18.013 0.408 1.00 95.00 248 TYR A C 1
ATOM 2074 O O . TYR A 1 248 ? 2.494 17.541 0.702 1.00 95.00 248 TYR A O 1
ATOM 2082 N N . PHE A 1 249 ? 0.309 17.852 1.180 1.00 94.12 249 PHE A N 1
ATOM 2083 C CA . PHE A 1 249 ? 0.257 16.907 2.293 1.00 94.12 249 PHE A CA 1
ATOM 2084 C C . PHE A 1 249 ? 0.219 15.476 1.754 1.00 94.12 249 PHE A C 1
ATOM 2086 O O . PHE A 1 249 ? -0.698 15.089 1.035 1.00 94.12 249 PHE A O 1
ATOM 2093 N N . LYS A 1 250 ? 1.220 14.677 2.129 1.00 94.56 250 LYS A N 1
ATOM 2094 C CA . LYS A 1 250 ? 1.521 13.406 1.452 1.00 94.56 250 LYS A CA 1
ATOM 2095 C C . LYS A 1 250 ? 0.860 12.193 2.097 1.00 94.56 250 LYS A C 1
ATOM 2097 O O . LYS A 1 250 ? 0.811 11.147 1.475 1.00 94.56 250 LYS A O 1
ATOM 2102 N N . LYS A 1 251 ? 0.303 12.321 3.309 1.00 92.69 251 LYS A N 1
ATOM 2103 C CA . LYS A 1 251 ? -0.277 11.191 4.060 1.00 92.69 251 LYS A CA 1
ATOM 2104 C C . LYS A 1 251 ? -1.390 10.472 3.293 1.00 92.69 251 LYS A C 1
ATOM 2106 O O . LYS A 1 251 ? -1.369 9.253 3.193 1.00 92.69 251 LYS A O 1
ATOM 2111 N N . SER A 1 252 ? -2.362 11.212 2.760 1.00 93.12 252 SER A N 1
ATOM 2112 C CA . SER A 1 252 ? -3.461 10.618 1.987 1.00 93.12 252 SER A CA 1
ATOM 2113 C C . SER A 1 252 ? -2.990 10.072 0.639 1.00 93.12 252 SER A C 1
ATOM 2115 O O . SER A 1 252 ? -3.536 9.082 0.171 1.00 93.12 252 SER A O 1
ATOM 2117 N N . ILE A 1 253 ? -1.976 10.693 0.032 1.00 96.00 253 ILE A N 1
ATOM 2118 C CA . ILE A 1 253 ? -1.380 10.247 -1.234 1.00 96.00 253 ILE A CA 1
ATOM 2119 C C . ILE A 1 253 ? -0.620 8.931 -1.020 1.00 96.00 253 ILE A C 1
ATOM 2121 O O . ILE A 1 253 ? -0.810 7.991 -1.785 1.00 96.00 253 ILE A O 1
ATOM 2125 N N . LEU A 1 254 ? 0.165 8.837 0.058 1.00 96.75 254 LEU A N 1
ATOM 2126 C CA . LEU A 1 254 ? 0.870 7.623 0.463 1.00 96.75 254 LEU A CA 1
ATOM 2127 C C . LEU A 1 254 ? -0.117 6.489 0.766 1.00 96.75 254 LEU A C 1
ATOM 2129 O O . LEU A 1 254 ? 0.065 5.381 0.287 1.00 96.75 254 LEU A O 1
ATOM 2133 N N . GLN A 1 255 ? -1.213 6.778 1.477 1.00 95.50 255 GLN A N 1
ATOM 2134 C CA . GLN A 1 255 ? -2.254 5.779 1.736 1.00 95.50 255 GLN A CA 1
ATOM 2135 C C . GLN A 1 255 ? -2.922 5.280 0.441 1.00 95.50 255 GLN A C 1
ATOM 2137 O O . GLN A 1 255 ? -3.292 4.115 0.350 1.00 95.50 255 GLN A O 1
ATOM 2142 N N . GLN A 1 256 ? -3.095 6.141 -0.570 1.00 95.62 256 GLN A N 1
ATOM 2143 C CA . GLN A 1 256 ? -3.640 5.710 -1.862 1.00 95.62 256 GLN A CA 1
ATOM 2144 C C . GLN A 1 256 ? -2.716 4.717 -2.556 1.00 95.62 256 GLN A C 1
ATOM 2146 O O . GLN A 1 256 ? -3.196 3.687 -3.015 1.00 95.62 256 GLN A O 1
ATOM 2151 N N . VAL A 1 257 ? -1.416 5.012 -2.626 1.00 96.81 257 VAL A N 1
ATOM 2152 C CA . VAL A 1 257 ? -0.465 4.099 -3.272 1.00 96.81 257 VAL A CA 1
ATOM 2153 C C . VAL A 1 257 ? -0.258 2.822 -2.461 1.00 96.81 257 VAL A C 1
ATOM 2155 O O . VAL A 1 257 ? -0.203 1.760 -3.059 1.00 96.81 257 VAL A O 1
ATOM 2158 N N . ASP A 1 258 ? -0.276 2.891 -1.128 1.00 97.00 258 ASP A N 1
ATOM 2159 C CA . ASP A 1 258 ? -0.287 1.717 -0.244 1.00 97.00 258 ASP A CA 1
ATOM 2160 C C . ASP A 1 258 ? -1.476 0.788 -0.551 1.00 97.00 258 ASP A C 1
ATOM 2162 O O . ASP A 1 258 ? -1.310 -0.415 -0.743 1.00 97.00 258 ASP A O 1
ATOM 2166 N N . VAL A 1 259 ? -2.682 1.349 -0.701 1.00 96.19 259 VAL A N 1
ATOM 2167 C CA . VAL A 1 259 ? -3.863 0.572 -1.112 1.00 96.19 259 VAL A CA 1
ATOM 2168 C C . VAL A 1 259 ? -3.700 -0.021 -2.513 1.00 96.19 259 VAL A C 1
ATOM 2170 O O . VAL A 1 259 ? -4.118 -1.155 -2.723 1.00 96.19 259 VAL A O 1
ATOM 2173 N N . LEU A 1 260 ? -3.072 0.694 -3.455 1.00 96.69 260 LEU A N 1
ATOM 2174 C CA . LEU A 1 260 ? -2.768 0.140 -4.779 1.00 96.69 260 LEU A CA 1
ATOM 2175 C C . LEU A 1 260 ? -1.783 -1.032 -4.695 1.00 96.69 260 LEU A C 1
ATOM 2177 O O . LEU A 1 260 ? -2.000 -2.022 -5.384 1.00 96.69 260 LEU A O 1
ATOM 2181 N N . LEU A 1 261 ? -0.756 -0.981 -3.838 1.00 98.00 261 LEU A N 1
ATOM 2182 C CA . LEU A 1 261 ? 0.150 -2.122 -3.643 1.00 98.00 261 LEU A CA 1
ATOM 2183 C C . LEU A 1 261 ? -0.620 -3.369 -3.185 1.00 98.00 261 LEU A C 1
ATOM 2185 O O . LEU A 1 261 ? -0.395 -4.453 -3.710 1.00 98.00 261 LEU A O 1
ATOM 2189 N N . HIS A 1 262 ? -1.608 -3.212 -2.297 1.00 96.62 262 HIS A N 1
ATOM 2190 C CA . HIS A 1 262 ? -2.463 -4.314 -1.830 1.00 96.62 262 HIS A CA 1
ATOM 2191 C C . HIS A 1 262 ? -3.387 -4.906 -2.910 1.00 96.62 262 HIS A C 1
ATOM 2193 O O . HIS A 1 262 ? -4.042 -5.918 -2.659 1.00 96.62 262 HIS A O 1
ATOM 2199 N N . SER A 1 263 ? -3.461 -4.319 -4.109 1.00 96.19 263 SER A N 1
ATOM 2200 C CA . SER A 1 263 ? -4.124 -4.957 -5.255 1.00 96.19 263 SER A CA 1
ATOM 2201 C C . SER A 1 263 ? -3.291 -6.063 -5.908 1.00 96.19 263 SER A C 1
ATOM 2203 O O . SER A 1 263 ? -3.827 -6.796 -6.737 1.00 96.19 263 SER A O 1
ATOM 2205 N N . PHE A 1 264 ? -2.007 -6.176 -5.552 1.00 98.06 264 PHE A N 1
ATOM 2206 C CA . PHE A 1 264 ? -1.104 -7.178 -6.099 1.00 98.06 264 PHE A CA 1
ATOM 2207 C C . PHE A 1 264 ? -1.607 -8.598 -5.835 1.00 98.06 264 PHE A C 1
ATOM 2209 O O . PHE A 1 264 ? -2.006 -8.937 -4.714 1.00 98.06 264 PHE A O 1
ATOM 2216 N N . LYS A 1 265 ? -1.533 -9.427 -6.876 1.00 97.69 265 LYS A N 1
ATOM 2217 C CA . LYS A 1 265 ? -1.879 -10.846 -6.863 1.00 97.69 265 LYS A CA 1
ATOM 2218 C C . LYS A 1 265 ? -0.923 -11.619 -7.753 1.00 97.69 265 LYS A C 1
ATOM 2220 O O . LYS A 1 265 ? -0.652 -11.196 -8.878 1.00 97.69 265 LYS A O 1
ATOM 2225 N N . THR A 1 266 ? -0.469 -12.779 -7.292 1.00 97.75 266 THR A N 1
ATOM 2226 C CA . THR A 1 266 ? 0.130 -13.763 -8.202 1.00 97.75 266 THR A CA 1
ATOM 2227 C C . THR A 1 266 ? -0.960 -14.425 -9.040 1.00 97.75 266 THR A C 1
ATOM 2229 O O . THR A 1 266 ? -2.140 -14.386 -8.692 1.00 97.75 266 THR A O 1
ATOM 2232 N N . GLU A 1 267 ? -0.586 -15.053 -10.152 1.00 95.75 267 GLU A N 1
ATOM 2233 C CA . GLU A 1 267 ? -1.523 -15.674 -11.094 1.00 95.75 267 GLU A CA 1
ATOM 2234 C C . GLU A 1 267 ? -2.496 -16.660 -10.431 1.00 95.75 267 GLU A C 1
ATOM 2236 O O . GLU A 1 267 ? -3.662 -16.739 -10.816 1.00 95.75 267 GLU A O 1
ATOM 2241 N N . ARG A 1 268 ? -2.039 -17.383 -9.404 1.00 94.06 268 ARG A N 1
ATOM 2242 C CA . ARG A 1 268 ? -2.854 -18.346 -8.653 1.00 94.06 268 ARG A CA 1
ATOM 2243 C C . ARG A 1 268 ? -3.882 -17.685 -7.728 1.00 94.06 268 ARG A C 1
ATOM 2245 O O . ARG A 1 268 ? -4.862 -18.322 -7.355 1.00 94.06 268 ARG A O 1
ATOM 2252 N N . GLU A 1 269 ? -3.669 -16.426 -7.360 1.00 95.88 269 GLU A N 1
ATOM 2253 C CA . GLU A 1 269 ? -4.561 -15.639 -6.498 1.00 95.88 269 GLU A CA 1
ATOM 2254 C C . GLU A 1 269 ? -5.626 -14.864 -7.293 1.00 95.88 269 GLU A C 1
ATOM 2256 O O . GLU A 1 269 ? -6.520 -14.233 -6.711 1.00 95.88 269 GLU A O 1
ATOM 2261 N N . VAL A 1 270 ? -5.533 -14.881 -8.625 1.00 95.00 270 VAL A N 1
ATOM 2262 C CA . VAL A 1 270 ? -6.527 -14.280 -9.516 1.00 95.00 270 VAL A CA 1
ATOM 2263 C C . VAL A 1 270 ? -7.723 -15.223 -9.641 1.00 95.00 270 VAL A C 1
ATOM 2265 O O . VAL A 1 270 ? -7.569 -16.421 -9.871 1.00 95.00 270 VAL A O 1
ATOM 2268 N N . ASP A 1 271 ? -8.929 -14.676 -9.481 1.00 94.06 271 ASP A N 1
ATOM 2269 C CA . ASP A 1 271 ? -10.165 -15.434 -9.687 1.00 94.06 271 ASP A CA 1
ATOM 2270 C C . ASP A 1 271 ? -10.221 -15.959 -11.136 1.00 94.06 271 ASP A C 1
ATOM 2272 O O . ASP A 1 271 ? -9.933 -15.181 -12.047 1.00 94.06 271 ASP A O 1
ATOM 2276 N N . PRO A 1 272 ? -10.581 -17.234 -11.382 1.00 93.38 272 PRO A N 1
ATOM 2277 C CA . PRO A 1 272 ? -10.565 -17.805 -12.728 1.00 93.38 272 PRO A CA 1
ATOM 2278 C C . PRO A 1 272 ? -11.396 -17.032 -13.757 1.00 93.38 272 PRO A C 1
ATOM 2280 O O . PRO A 1 272 ? -10.963 -16.912 -14.898 1.00 93.38 272 PRO A O 1
ATOM 2283 N N . ILE A 1 273 ? -12.543 -16.471 -13.356 1.00 92.62 273 ILE A N 1
ATOM 2284 C CA . ILE A 1 273 ? -13.408 -15.686 -14.250 1.00 92.62 273 ILE A CA 1
ATOM 2285 C C . ILE A 1 273 ? -12.729 -14.356 -14.576 1.00 92.62 273 ILE A C 1
ATOM 2287 O O . ILE A 1 273 ? -12.670 -13.952 -15.730 1.00 92.62 273 ILE A O 1
ATOM 2291 N N . ILE A 1 274 ? -12.156 -13.692 -13.566 1.00 89.06 274 ILE A N 1
ATOM 2292 C CA . ILE A 1 274 ? -11.404 -12.444 -13.774 1.00 89.06 274 ILE A CA 1
ATOM 2293 C C . ILE A 1 274 ? -10.182 -12.694 -14.661 1.00 89.06 274 ILE A C 1
ATOM 2295 O O . ILE A 1 274 ? -9.854 -11.866 -15.502 1.00 89.06 274 ILE A O 1
ATOM 2299 N N . LYS A 1 275 ? -9.503 -13.826 -14.479 1.00 91.88 275 LYS A N 1
ATOM 2300 C CA . LYS A 1 275 ? -8.337 -14.207 -15.274 1.00 91.88 275 LYS A CA 1
ATOM 2301 C C . LYS A 1 275 ? -8.694 -14.384 -16.751 1.00 91.88 275 LYS A C 1
ATOM 2303 O O . LYS A 1 275 ? -7.950 -13.907 -17.600 1.00 91.88 275 LYS A O 1
ATOM 2308 N N . GLU A 1 276 ? -9.822 -15.029 -17.044 1.00 91.62 276 GLU A N 1
ATOM 2309 C CA . GLU A 1 276 ? -10.353 -15.159 -18.405 1.00 91.62 276 GLU A CA 1
ATOM 2310 C C . GLU A 1 276 ? -10.697 -13.781 -18.996 1.00 91.62 276 GLU A C 1
ATOM 2312 O O . GLU A 1 276 ? -10.141 -13.421 -20.030 1.00 91.62 276 GLU A O 1
ATOM 2317 N N . GLU A 1 277 ? -11.468 -12.951 -18.275 1.00 90.69 277 GLU A N 1
ATOM 2318 C CA . GLU A 1 277 ? -11.800 -11.571 -18.687 1.00 90.69 277 GLU A CA 1
ATOM 2319 C C . GLU A 1 277 ? -10.557 -10.702 -18.953 1.00 90.69 277 GLU A C 1
ATOM 2321 O O . GLU A 1 277 ? -10.587 -9.809 -19.794 1.00 90.69 277 GLU A O 1
ATOM 2326 N N . ILE A 1 278 ? -9.477 -10.895 -18.190 1.00 88.88 278 ILE A N 1
ATOM 2327 C CA . ILE A 1 278 ? -8.230 -10.138 -18.351 1.00 88.88 278 ILE A CA 1
ATOM 2328 C C . ILE A 1 278 ? -7.468 -10.598 -19.593 1.00 88.88 278 ILE A C 1
ATOM 2330 O O . ILE A 1 278 ? -6.892 -9.764 -20.285 1.00 88.88 278 ILE A O 1
ATOM 2334 N N . PHE A 1 279 ? -7.440 -11.896 -19.896 1.00 92.00 279 PHE A N 1
ATOM 2335 C CA . PHE A 1 279 ? -6.711 -12.388 -21.066 1.00 92.00 279 PHE A CA 1
ATOM 2336 C C . PHE A 1 279 ? -7.398 -12.083 -22.396 1.00 92.00 279 PHE A C 1
ATOM 2338 O O . PHE A 1 279 ? -6.690 -11.938 -23.389 1.00 92.00 279 PHE A O 1
ATOM 2345 N N . GLU A 1 280 ? -8.717 -11.877 -22.410 1.00 92.25 280 GLU A N 1
ATOM 2346 C CA . GLU A 1 280 ? -9.427 -11.335 -23.580 1.00 92.25 280 GLU A CA 1
ATOM 2347 C C . GLU A 1 280 ? -8.876 -9.962 -24.022 1.00 92.25 280 GLU A C 1
ATOM 2349 O O . GLU A 1 280 ? -8.971 -9.604 -25.188 1.00 92.25 280 GLU A O 1
ATOM 2354 N N . GLU A 1 281 ? -8.237 -9.198 -23.128 1.00 89.81 281 GLU A N 1
ATOM 2355 C CA . GLU A 1 281 ? -7.636 -7.891 -23.448 1.00 89.81 281 GLU A CA 1
ATOM 2356 C C . GLU A 1 281 ? -6.306 -8.001 -24.224 1.00 89.81 281 GLU A C 1
ATOM 2358 O O . GLU A 1 281 ? -5.724 -6.980 -24.604 1.00 89.81 281 GLU A O 1
ATOM 2363 N N . LEU A 1 282 ? -5.780 -9.220 -24.411 1.00 87.88 282 LEU A N 1
ATOM 2364 C CA . LEU A 1 282 ? -4.579 -9.495 -25.210 1.00 87.88 282 LEU A CA 1
ATOM 2365 C C . LEU A 1 282 ? -4.890 -9.947 -26.644 1.00 87.88 282 LEU A C 1
ATOM 2367 O O . LEU A 1 282 ? -3.952 -10.040 -27.442 1.00 87.88 282 LEU A O 1
ATOM 2371 N N . GLU A 1 283 ? -6.155 -10.248 -26.950 1.00 76.56 283 GLU A N 1
ATOM 2372 C CA . GLU A 1 283 ? -6.637 -10.646 -28.284 1.00 76.56 283 GLU A CA 1
ATOM 2373 C C . GLU A 1 283 ? -6.964 -9.431 -29.170 1.00 76.56 283 GLU A C 1
ATOM 2375 O O . GLU A 1 283 ? -6.624 -9.489 -30.377 1.00 76.56 283 GLU A O 1
#

=== Feature glossary ===
The record interleaves many kinds of information about one protein. Here is each kind framed as the question it answers.

Q: Are the domains correctly placed relative to each other?
A: Predicted aligned error is AlphaFold's pairwise confidence. Unlike pLDDT (per-residue), PAE is per-residue-pair and captures whether two parts of the structure are correctly placed relative to each other. Units are ångströms of expected positional error.

Q: Which residues are in helices, strands, or loops?
A: Eight-state secondary structure (DSSP): H is the canonical α-helix, G the tighter 3₁₀-helix, I the wider π-helix; E/B are β-structure, T and S are turns and bends, and '-' is everything else. DSSP derives these from the pattern of main-chain N–H···O=C hydrogen bonds, not from the sequence.

Q: What if only a Cα trace is available?
A: P-SEA three-state annotation labels each residue as helix, strand, or coil based purely on the geometry of the Cα trace. It serves as a fallback when the full backbone (and thus DSSP) is unavailable.

Q: What are the backbone torsion angles?
A: φ (phi) and ψ (psi) are the two rotatable backbone dihedrals per residue: φ is the C(i-1)–N–Cα–C torsion, ψ is the N–Cα–C–N(i+1) torsion, both in degrees on (−180°, 180°]. α-helical residues cluster near (−60°, −45°); β-strand residues near (−120°, +130°). A Ramachandran plot is simply a scatter of (φ, ψ) for every residue.

Q: What known structures does this most resemble?
A: Structural nearest neighbors (via Foldseek easy-search vs the PDB). Reported per hit: target PDB id, E-value, and alignment TM-score. A TM-score above ~0.5 is the conventional threshold for 'same fold'.

Q: What family and function is it annotated with?
A: Database cross-references. InterPro integrates a dozen domain/family signature databases into unified entries with residue-range hits. GO terms attach function/process/location labels with evidence codes. CATH codes position the fold in a four-level structural taxonomy. Organism is the NCBI-taxonomy species name.

Q: Which residues are buried vs exposed?
A: Solvent accessibility: the surface area of each residue that a 1.4 Å water probe can touch, in Å². When only backbone atoms are present the absolute values are lower than full-atom SASA (side chains contribute most of the area) and are flagged as backbone-only.

Q: What do the diagnostic plots show?
A: Three diagnostic plots accompany the record. The Cα contact map visualizes the tertiary structure as a 2D adjacency matrix (8 Å cutoff, sequence-local contacts suppressed). The Ramachandran plot shows the distribution of backbone (φ, ψ) torsions, with points in the α and β basins reflecting secondary structure content. The PAE plot shows AlphaFold's inter-residue confidence as a color matrix.

Q: What is the amino-acid chain?
A: The amino-acid sequence is the protein's primary structure: the linear order of residues from the N-terminus to the C-terminus, written in one-letter code. Everything else here — the 3D coordinates, the secondary structure, the domain annotations — is ultimately a consequence of this string.

Q: What do the rendered images show?
A: The six renders are orthographic views along the three Cartesian axes in both directions. Representation (cartoon, sticks, or surface) and color scheme (sequence-rainbow or by-chain) vary across proteins so the training set covers all the common visualization conventions.

Q: Where is each backbone atom in 3D?
A: The mmCIF table is the protein's shape written out atom by atom. For each backbone N, Cα, C, and carbonyl O, it records an (x, y, z) coordinate triple in Å plus the residue type, chain letter, and residue number.

Q: How mobile is each atom in the crystal?
A: For experimental (PDB) structures, the B-factor (temperature factor) quantifies the positional spread of each atom in the crystal — a combination of thermal vibration and static disorder — in units of Å². High B-factors mark flexible loops or poorly resolved regions; low B-factors mark the rigid, well-ordered core.

Q: How big and how compact is the whole molecule?
A: Three whole-structure scalars: the radius of gyration (RMS distance of Cα from centroid, in Å), the count of Cα–Cα contacts (pairs closer than 8 Å and separated by more than four residues in sequence — i.e. tertiary, not local, contacts), and the bounding-box dimensions. Together they distinguish compact globular folds from extended fibres or disordered chains.

Q: What does the local fold look like, residue by residue?
A: A 3Di character summarizes, for each residue, the relative orientation of the Cα frame of its nearest spatial neighbor. Because it encodes fold topology rather than chemistry, 3Di alignments detect remote structural similarity that sequence alignment misses.

Q: How confident is the AlphaFold model at each residue?
A: For AlphaFold models, the B-factor field carries pLDDT — the model's own estimate of local accuracy on a 0–100 scale. Regions with pLDDT<50 should be treated as essentially unmodeled; they often correspond to intrinsically disordered segments.